Protein AF-A0A9X0AEE1-F1 (afdb_monomer)

Secondary structure (DSSP, 8-state):
-TTSTT----S---------S----S--------TT----S--EE-SS-EE-EEEEEEE--SS--EEEEEEE------PPPS----EEEEEEETTTEEEEEEES-SEEETT-EEEEEEEEEEE-S-EEEEEEEEEEEEEES-TTS-EEEEEEEEEEEEEESPPPTT-EEEEEEEGGGS-PPPPEEEETTTEEEEEEEEEEEEETT--EEEEEEEEEEE-PPPHHHHHHHHHHHHHTTS-PPPPPP------

Structure (mmCIF, N/CA/C/O backbone):
data_AF-A0A9X0AEE1-F1
#
_entry.id   AF-A0A9X0AEE1-F1
#
loop_
_atom_site.group_PDB
_atom_site.id
_atom_site.type_symbol
_atom_site.label_atom_id
_atom_site.label_alt_id
_atom_site.label_comp_id
_atom_site.label_asym_id
_atom_site.label_entity_id
_atom_site.label_seq_id
_atom_site.pdbx_PDB_ins_code
_atom_site.Cartn_x
_atom_site.Cartn_y
_atom_site.Cartn_z
_atom_site.occupancy
_atom_site.B_iso_or_equiv
_atom_site.auth_seq_id
_atom_site.auth_comp_id
_atom_site.auth_asym_id
_atom_site.auth_atom_id
_atom_site.pdbx_PDB_model_num
ATOM 1 N N . MET A 1 1 ? 6.789 10.812 -12.588 1.00 67.75 1 MET A N 1
ATOM 2 C CA . MET A 1 1 ? 5.652 11.057 -11.662 1.00 67.75 1 MET A CA 1
ATOM 3 C C . MET A 1 1 ? 4.549 11.723 -12.465 1.00 67.75 1 MET A C 1
ATOM 5 O O . MET A 1 1 ? 4.875 12.363 -13.453 1.00 67.75 1 MET A O 1
ATOM 9 N N . PHE A 1 2 ? 3.269 11.566 -12.127 1.00 64.75 2 PHE A N 1
ATOM 10 C CA . PHE A 1 2 ? 2.190 12.054 -13.002 1.00 64.75 2 PHE A CA 1
ATOM 11 C C . PHE A 1 2 ? 2.019 13.578 -13.014 1.00 64.75 2 PHE A C 1
ATOM 13 O O . PHE A 1 2 ? 1.463 14.095 -13.979 1.00 64.75 2 PHE A O 1
ATOM 20 N N . TYR A 1 3 ? 2.540 14.287 -12.010 1.00 66.25 3 TYR A N 1
ATOM 21 C CA . TYR A 1 3 ? 2.626 15.754 -11.993 1.00 66.25 3 TYR A CA 1
ATOM 22 C C . TYR A 1 3 ? 3.833 16.309 -12.771 1.00 66.25 3 TYR A C 1
ATOM 24 O O . TYR A 1 3 ? 3.893 17.503 -13.031 1.00 66.25 3 TYR A O 1
ATOM 32 N N . ASP A 1 4 ? 4.773 15.449 -13.174 1.00 65.94 4 ASP A N 1
ATOM 33 C CA . ASP A 1 4 ? 5.916 15.798 -14.021 1.00 65.94 4 ASP A CA 1
ATOM 34 C C . ASP A 1 4 ? 6.041 14.754 -15.142 1.00 65.94 4 ASP A C 1
ATOM 36 O O . ASP A 1 4 ? 6.945 13.914 -15.167 1.00 65.94 4 ASP A O 1
ATOM 40 N N . ARG A 1 5 ? 5.026 14.722 -16.021 1.00 63.06 5 ARG A N 1
ATOM 41 C CA . ARG A 1 5 ? 4.888 13.689 -17.067 1.00 63.06 5 ARG A CA 1
ATOM 42 C C . ARG A 1 5 ? 6.030 13.704 -18.085 1.00 63.06 5 ARG A C 1
ATOM 44 O O . ARG A 1 5 ? 6.229 12.691 -18.742 1.00 63.06 5 ARG A O 1
ATOM 51 N N . GLY A 1 6 ? 6.748 14.821 -18.213 1.00 65.81 6 GLY A N 1
ATOM 52 C CA . GLY A 1 6 ? 7.890 14.962 -19.119 1.00 65.81 6 GLY A CA 1
ATOM 53 C C . GLY A 1 6 ? 9.222 14.501 -18.521 1.00 65.81 6 GLY A C 1
ATOM 54 O O . GLY A 1 6 ? 10.173 14.286 -19.265 1.00 65.81 6 GLY A O 1
ATOM 55 N N . ASN A 1 7 ? 9.300 14.321 -17.200 1.00 74.31 7 ASN A N 1
ATOM 56 C CA . ASN A 1 7 ? 10.548 14.032 -16.505 1.00 74.31 7 ASN A CA 1
ATOM 57 C C . ASN A 1 7 ? 10.544 12.594 -15.978 1.00 74.31 7 ASN A C 1
ATOM 59 O O . ASN A 1 7 ? 10.100 12.268 -14.866 1.00 74.31 7 ASN A O 1
ATOM 63 N N . HIS A 1 8 ? 11.016 11.696 -16.834 1.00 85.25 8 HIS A N 1
ATOM 64 C CA . HIS A 1 8 ? 11.275 10.317 -16.461 1.00 85.25 8 HIS A CA 1
ATOM 65 C C . HIS A 1 8 ? 12.580 10.250 -15.675 1.00 85.25 8 HIS A C 1
ATOM 67 O O . HIS A 1 8 ? 13.597 10.795 -16.088 1.00 85.25 8 HIS A O 1
ATOM 73 N N . TYR A 1 9 ? 12.553 9.558 -14.540 1.00 88.62 9 TYR A N 1
ATOM 74 C CA . TYR A 1 9 ? 13.769 9.268 -13.797 1.00 88.62 9 TYR A CA 1
ATOM 75 C C . TYR A 1 9 ? 14.143 7.807 -14.000 1.00 88.62 9 TYR A C 1
ATOM 77 O O . TYR A 1 9 ? 13.443 6.911 -13.521 1.00 88.62 9 TYR A O 1
ATOM 85 N N . GLU A 1 10 ? 15.252 7.584 -14.692 1.00 91.75 10 GLU A N 1
ATOM 86 C CA . GLU A 1 10 ? 15.838 6.262 -14.866 1.00 91.75 10 GLU A CA 1
ATOM 87 C C . GLU A 1 10 ? 16.723 5.940 -13.659 1.00 91.75 10 GLU A C 1
ATOM 89 O O . GLU A 1 10 ? 17.674 6.654 -13.357 1.00 91.75 10 GLU A O 1
ATOM 94 N N . PHE A 1 11 ? 16.395 4.866 -12.941 1.00 93.25 11 PHE A N 1
ATOM 95 C CA . PHE A 1 11 ? 17.221 4.338 -11.845 1.00 93.25 11 PHE A CA 1
ATOM 96 C C . PHE A 1 11 ? 18.045 3.110 -12.271 1.00 93.25 11 PHE A C 1
ATOM 98 O O . PHE A 1 11 ? 18.912 2.663 -11.529 1.00 93.25 11 PHE A O 1
ATOM 105 N N . LEU A 1 12 ? 17.756 2.548 -13.448 1.00 94.06 12 LEU A N 1
ATOM 106 C CA . LEU A 1 12 ? 18.459 1.427 -14.062 1.00 94.06 12 LEU A CA 1
ATOM 107 C C . LEU A 1 12 ? 18.368 1.590 -15.582 1.00 94.06 12 LEU A C 1
ATOM 109 O O . LEU A 1 12 ? 17.263 1.673 -16.116 1.00 94.06 12 LEU A O 1
ATOM 113 N N . SER A 1 13 ? 19.513 1.601 -16.260 1.00 95.00 13 SER A N 1
ATOM 114 C CA . SER A 1 13 ? 19.598 1.672 -17.719 1.00 95.00 13 SER A CA 1
ATOM 115 C C . SER A 1 13 ? 20.744 0.779 -18.188 1.00 95.00 13 SER A C 1
ATOM 117 O O . SER A 1 13 ? 21.860 0.884 -17.682 1.00 95.00 13 SER A O 1
ATOM 119 N N . LEU A 1 14 ? 20.452 -0.148 -19.100 1.00 95.88 14 LEU A N 1
ATOM 120 C CA . LEU A 1 14 ? 21.416 -1.075 -19.692 1.00 95.88 14 LEU A CA 1
ATOM 121 C C . LEU A 1 14 ? 21.201 -1.080 -21.206 1.00 95.88 14 LEU A C 1
ATOM 123 O O . LEU A 1 14 ? 20.064 -1.169 -21.667 1.00 95.88 14 LEU A O 1
ATOM 127 N N . GLY A 1 15 ? 22.290 -0.996 -21.967 1.00 95.56 15 GLY A N 1
ATOM 128 C CA . GLY A 1 15 ? 22.270 -1.007 -23.427 1.00 95.56 15 GLY A CA 1
ATOM 129 C C . GLY A 1 15 ? 23.125 -2.140 -23.979 1.00 95.56 15 GLY A C 1
ATOM 130 O O . GLY A 1 15 ? 24.206 -2.411 -23.462 1.00 95.56 15 GLY A O 1
ATOM 131 N N . GLN A 1 16 ? 22.635 -2.793 -25.030 1.00 96.12 16 GLN A N 1
ATOM 132 C CA . GLN A 1 16 ? 23.396 -3.736 -25.840 1.00 96.12 16 GLN A CA 1
ATOM 133 C C . GLN A 1 16 ? 23.165 -3.371 -27.307 1.00 96.12 16 GLN A C 1
ATOM 135 O O . GLN A 1 16 ? 22.022 -3.325 -27.759 1.00 96.12 16 GLN A O 1
ATOM 140 N N . GLU A 1 17 ? 24.240 -3.088 -28.036 1.00 96.56 17 GLU A N 1
ATOM 141 C CA . GLU A 1 17 ? 24.173 -2.891 -29.482 1.00 96.56 17 GLU A CA 1
ATOM 142 C C . GLU A 1 17 ? 23.966 -4.250 -30.165 1.00 96.56 17 GLU A C 1
ATOM 144 O O . GLU A 1 17 ? 24.671 -5.214 -29.864 1.00 96.56 17 GLU A O 1
ATOM 149 N N . LEU A 1 18 ? 22.959 -4.338 -31.040 1.00 96.88 18 LEU A N 1
ATOM 150 C CA . LEU A 1 18 ? 22.568 -5.591 -31.702 1.00 96.88 18 LEU A CA 1
ATOM 151 C C . LEU A 1 18 ? 23.088 -5.686 -33.141 1.00 96.88 18 LEU A C 1
ATOM 153 O O . LEU A 1 18 ? 23.336 -6.783 -33.634 1.00 96.88 18 LEU A O 1
ATOM 157 N N . ALA A 1 19 ? 23.256 -4.544 -33.810 1.00 96.00 19 ALA A N 1
ATOM 158 C CA . ALA A 1 19 ? 23.769 -4.441 -35.168 1.00 96.00 19 ALA A CA 1
ATOM 159 C C . ALA A 1 19 ? 24.386 -3.056 -35.395 1.00 96.00 19 ALA A C 1
ATOM 161 O O . ALA A 1 19 ? 23.857 -2.060 -34.902 1.00 96.00 19 ALA A O 1
ATOM 162 N N . ALA A 1 20 ? 25.458 -3.012 -36.187 1.00 95.44 20 ALA A N 1
ATOM 163 C CA . ALA A 1 20 ? 26.028 -1.768 -36.694 1.00 95.44 20 ALA A CA 1
ATOM 164 C C . ALA A 1 20 ? 25.091 -1.116 -37.741 1.00 95.44 20 ALA A C 1
ATOM 166 O O . ALA A 1 20 ? 24.205 -1.793 -38.275 1.00 95.44 20 ALA A O 1
ATOM 167 N N . PRO A 1 21 ? 25.283 0.174 -38.086 1.00 96.00 21 PRO A N 1
ATOM 168 C CA . PRO A 1 21 ? 24.505 0.835 -39.133 1.00 96.00 21 PRO A CA 1
ATOM 169 C C . PRO A 1 21 ? 24.563 0.083 -40.471 1.00 96.00 21 PRO A C 1
ATOM 171 O O . PRO A 1 21 ? 25.643 -0.243 -40.961 1.00 96.00 21 PRO A O 1
ATOM 174 N N . GLY A 1 22 ? 23.400 -0.163 -41.075 1.00 94.31 22 GLY A N 1
ATOM 175 C CA . GLY A 1 22 ? 23.286 -0.895 -42.335 1.00 94.31 22 GLY A CA 1
ATOM 176 C C . GLY A 1 22 ? 21.839 -1.060 -42.794 1.00 94.31 22 GLY A C 1
ATOM 177 O O . GLY A 1 22 ? 20.927 -0.437 -42.246 1.00 94.31 22 GLY A O 1
ATOM 178 N N . ASP A 1 23 ? 21.641 -1.921 -43.791 1.00 93.44 23 ASP A N 1
ATOM 179 C CA . ASP A 1 23 ? 20.338 -2.187 -44.401 1.00 93.44 23 ASP A CA 1
ATOM 180 C C . ASP A 1 23 ? 19.764 -3.540 -43.948 1.00 93.44 23 ASP A C 1
ATOM 182 O O . ASP A 1 23 ? 20.460 -4.554 -43.915 1.00 93.44 23 ASP A O 1
ATOM 186 N N . LEU A 1 24 ? 18.462 -3.571 -43.655 1.00 93.00 24 LEU A N 1
ATOM 187 C CA . LEU A 1 24 ? 17.700 -4.788 -43.355 1.00 93.00 24 LEU A CA 1
ATOM 188 C C . LEU A 1 24 ? 16.809 -5.135 -44.553 1.00 93.00 24 LEU A C 1
ATOM 190 O O . LEU A 1 24 ? 15.793 -4.479 -44.780 1.00 93.00 24 LEU A O 1
ATOM 194 N N . GLN A 1 25 ? 17.178 -6.162 -45.322 1.00 94.25 25 GLN A N 1
ATOM 195 C CA . GLN A 1 25 ? 16.411 -6.605 -46.501 1.00 94.25 25 GLN A CA 1
ATOM 196 C C . GLN A 1 25 ? 15.456 -7.773 -46.205 1.00 94.25 25 GLN A C 1
ATOM 198 O O . GLN A 1 25 ? 14.452 -7.953 -46.894 1.00 94.25 25 GLN A O 1
ATOM 203 N N . HIS A 1 26 ? 15.749 -8.556 -45.165 1.00 94.69 26 HIS A N 1
ATOM 204 C CA . HIS A 1 26 ? 14.984 -9.736 -44.768 1.00 94.69 26 HIS A CA 1
ATOM 205 C C . HIS A 1 26 ? 14.745 -9.743 -43.251 1.00 94.69 26 HIS A C 1
ATOM 207 O O . HIS A 1 26 ? 15.473 -9.069 -42.517 1.00 94.69 26 HIS A O 1
ATOM 213 N N . PRO A 1 27 ? 13.743 -10.493 -42.756 1.00 95.94 27 PRO A N 1
ATOM 214 C CA . PRO A 1 27 ? 13.541 -10.674 -41.324 1.00 95.94 27 PRO A CA 1
ATOM 215 C C . PRO A 1 27 ? 14.792 -11.245 -40.651 1.00 95.94 27 PRO A C 1
ATOM 217 O O . PRO A 1 27 ? 15.341 -12.251 -41.098 1.00 95.94 27 PRO A O 1
ATOM 220 N N . GLN A 1 28 ? 15.212 -10.617 -39.557 1.00 94.69 28 GLN A N 1
ATOM 221 C CA . GLN A 1 28 ? 16.380 -11.016 -38.783 1.00 94.69 28 GLN A CA 1
ATOM 222 C C . GLN A 1 28 ? 16.044 -11.011 -37.291 1.00 94.69 28 GLN A C 1
ATOM 224 O O . GLN A 1 28 ? 15.229 -10.210 -36.828 1.00 94.69 28 GLN A O 1
ATOM 229 N N . ALA A 1 29 ? 16.667 -11.920 -36.545 1.00 96.06 29 ALA A N 1
ATOM 230 C CA . ALA A 1 29 ? 16.580 -11.997 -35.095 1.00 96.06 29 ALA A CA 1
ATOM 231 C C . ALA A 1 29 ? 17.960 -11.732 -34.487 1.00 96.06 29 ALA A C 1
ATOM 233 O O . ALA A 1 29 ? 18.976 -12.140 -35.049 1.00 96.06 29 ALA A O 1
ATOM 234 N N . TYR A 1 30 ? 17.973 -11.052 -33.344 1.00 96.81 30 TYR A N 1
ATOM 235 C CA . TYR A 1 30 ? 19.184 -10.720 -32.604 1.00 96.81 30 TYR A CA 1
ATOM 236 C C . TYR A 1 30 ? 19.030 -11.183 -31.162 1.00 96.81 30 TYR A C 1
ATOM 238 O O . TYR A 1 30 ? 18.077 -10.794 -30.480 1.00 96.81 30 TYR A O 1
ATOM 246 N N . ASP A 1 31 ? 19.977 -11.992 -30.702 1.00 97.19 31 ASP A N 1
ATOM 247 C CA . ASP A 1 31 ? 20.019 -12.442 -29.318 1.00 97.19 31 ASP A CA 1
ATOM 248 C C . ASP A 1 31 ? 20.592 -11.345 -28.417 1.00 97.19 31 ASP A C 1
ATOM 250 O O . ASP A 1 31 ? 21.561 -10.663 -28.757 1.00 97.19 31 ASP A O 1
ATOM 254 N N . PHE A 1 32 ? 20.015 -11.195 -27.228 1.00 96.88 32 PHE A N 1
ATOM 255 C CA . PHE A 1 32 ? 20.494 -10.266 -26.212 1.00 96.88 32 PHE A CA 1
ATOM 256 C C . PHE A 1 32 ? 20.488 -10.936 -24.842 1.00 96.88 32 PHE A C 1
ATOM 258 O O . PHE A 1 32 ? 19.661 -11.805 -24.557 1.00 96.88 32 PHE A O 1
ATOM 265 N N . ASN A 1 33 ? 21.418 -10.540 -23.975 1.00 96.56 33 ASN A N 1
ATOM 266 C CA . ASN A 1 33 ? 21.497 -11.088 -22.626 1.00 96.56 33 ASN A CA 1
ATOM 267 C C . ASN A 1 33 ? 22.082 -10.069 -21.649 1.00 96.56 33 ASN A C 1
ATOM 269 O O . ASN A 1 33 ? 23.267 -9.742 -21.700 1.00 96.56 33 ASN A O 1
ATOM 273 N N . PHE A 1 34 ? 21.258 -9.638 -20.697 1.00 95.81 34 PHE A N 1
ATOM 274 C CA . PHE A 1 34 ? 21.693 -8.816 -19.577 1.00 95.81 34 PHE A CA 1
ATOM 275 C C . PHE A 1 34 ? 21.942 -9.707 -18.357 1.00 95.81 34 PHE A C 1
ATOM 277 O O . PHE A 1 34 ? 21.007 -10.206 -17.724 1.00 95.81 34 PHE A O 1
ATOM 284 N N . LYS A 1 35 ? 23.215 -9.912 -18.015 1.00 95.00 35 LYS A N 1
ATOM 285 C CA . LYS A 1 35 ? 23.608 -10.722 -16.854 1.00 95.00 35 LYS A CA 1
ATOM 286 C C . LYS A 1 35 ? 23.443 -9.927 -15.557 1.00 95.00 35 LYS A C 1
ATOM 288 O O . LYS A 1 35 ? 23.736 -8.738 -15.522 1.00 95.00 35 LYS A O 1
ATOM 293 N N . ASN A 1 36 ? 23.015 -10.605 -14.489 1.00 93.19 36 ASN A N 1
ATOM 294 C CA . ASN A 1 36 ? 22.977 -10.084 -13.113 1.00 93.19 36 ASN A CA 1
ATOM 295 C C . ASN A 1 36 ? 22.260 -8.727 -12.950 1.00 93.19 36 ASN A C 1
ATOM 297 O O . ASN A 1 36 ? 22.703 -7.869 -12.195 1.00 93.19 36 ASN A O 1
ATOM 301 N N . VAL A 1 37 ? 21.140 -8.526 -13.653 1.00 94.94 37 VAL A N 1
ATOM 302 C CA . VAL A 1 37 ? 20.389 -7.262 -13.595 1.00 94.94 37 VAL A CA 1
ATOM 303 C C . VAL A 1 37 ? 19.747 -7.062 -12.224 1.00 94.94 37 VAL A C 1
ATOM 305 O O . VAL A 1 37 ? 18.762 -7.740 -11.895 1.00 94.94 37 VAL A O 1
ATOM 308 N N . GLU A 1 38 ? 20.250 -6.085 -11.474 1.00 92.69 38 GLU A N 1
ATOM 309 C CA . GLU A 1 38 ? 19.714 -5.681 -10.176 1.00 92.69 38 GLU A CA 1
ATOM 310 C C . GLU A 1 38 ? 18.372 -4.957 -10.315 1.00 92.69 38 GLU A C 1
ATOM 312 O O . GLU A 1 38 ? 18.276 -3.853 -10.849 1.00 92.69 38 GLU A O 1
ATOM 317 N N . LYS A 1 39 ? 17.306 -5.572 -9.799 1.00 94.94 39 LYS A N 1
ATOM 318 C CA . LYS A 1 39 ? 15.952 -5.003 -9.806 1.00 94.94 39 LYS A CA 1
ATOM 319 C C . LYS A 1 39 ? 15.544 -4.710 -8.370 1.00 94.94 39 LYS A C 1
ATOM 321 O O . LYS A 1 39 ? 14.859 -5.499 -7.731 1.00 94.94 39 LYS A O 1
ATOM 326 N N . GLN A 1 40 ? 16.053 -3.595 -7.852 1.00 94.06 40 GLN A N 1
ATOM 327 C CA . GLN A 1 40 ? 15.986 -3.262 -6.426 1.00 94.06 40 GLN A CA 1
ATOM 328 C C . GLN A 1 40 ? 14.561 -2.988 -5.914 1.00 94.06 40 GLN A C 1
ATOM 330 O O . GLN A 1 40 ? 14.308 -3.113 -4.716 1.00 94.06 40 GLN A O 1
ATOM 335 N N . TYR A 1 41 ? 13.625 -2.624 -6.798 1.00 96.06 41 TYR A N 1
ATOM 336 C CA . TYR A 1 41 ? 12.280 -2.192 -6.426 1.00 96.06 41 TYR A CA 1
ATOM 337 C C . TYR A 1 41 ? 11.204 -3.062 -7.084 1.00 96.06 41 TYR A C 1
ATOM 339 O O . TYR A 1 41 ? 11.330 -3.474 -8.236 1.00 96.06 41 TYR A O 1
ATOM 347 N N . GLU A 1 42 ? 10.120 -3.328 -6.354 1.00 97.00 42 GLU A N 1
ATOM 348 C CA . GLU A 1 42 ? 8.919 -3.946 -6.926 1.00 97.00 42 GLU A CA 1
ATOM 349 C C . GLU A 1 42 ? 8.206 -2.945 -7.847 1.00 97.00 42 GLU A C 1
ATOM 351 O O . GLU A 1 42 ? 8.177 -1.741 -7.582 1.00 97.00 42 GLU A O 1
ATOM 356 N N . SER A 1 43 ? 7.654 -3.452 -8.950 1.00 97.31 43 SER A N 1
ATOM 357 C CA . SER A 1 43 ? 6.836 -2.662 -9.870 1.00 97.31 43 SER A CA 1
ATOM 358 C C . SER A 1 43 ? 5.582 -2.150 -9.167 1.00 97.31 43 SER A C 1
ATOM 360 O O . SER A 1 43 ? 4.971 -2.854 -8.365 1.00 97.31 43 SER A O 1
ATOM 362 N N . TYR A 1 44 ? 5.201 -0.912 -9.467 1.00 97.00 44 TYR A N 1
ATOM 363 C CA . TYR A 1 44 ? 4.080 -0.248 -8.815 1.00 97.00 44 TYR A CA 1
ATOM 364 C C . TYR A 1 44 ? 3.354 0.663 -9.800 1.00 97.00 44 TYR A C 1
ATOM 366 O O . TYR A 1 44 ? 3.979 1.410 -10.554 1.00 97.00 44 TYR A O 1
ATOM 374 N N . ASN A 1 45 ? 2.026 0.610 -9.783 1.00 95.31 45 ASN A N 1
ATOM 375 C CA . ASN A 1 45 ? 1.166 1.483 -10.567 1.00 95.31 45 ASN A CA 1
ATOM 376 C C . ASN A 1 45 ? 0.180 2.166 -9.617 1.00 95.31 45 ASN A C 1
ATOM 378 O O . ASN A 1 45 ? -0.830 1.573 -9.245 1.00 95.31 45 ASN A O 1
ATOM 382 N N . GLY A 1 46 ? 0.545 3.366 -9.175 1.00 93.19 46 GLY A N 1
ATOM 383 C CA . GLY A 1 46 ? -0.185 4.155 -8.193 1.00 93.19 46 GLY A CA 1
ATOM 384 C C . GLY A 1 46 ? -0.973 5.312 -8.799 1.00 93.19 46 GLY A C 1
ATOM 385 O O . GLY A 1 46 ? -1.227 5.346 -10.004 1.00 93.19 46 GLY A O 1
ATOM 386 N N . ILE A 1 47 ? -1.331 6.279 -7.951 1.00 91.94 47 ILE A N 1
ATOM 387 C CA . ILE A 1 47 ? -2.149 7.444 -8.329 1.00 91.94 47 ILE A CA 1
ATOM 388 C C . ILE A 1 47 ? -1.281 8.538 -8.956 1.00 91.94 47 ILE A C 1
ATOM 390 O O . ILE A 1 47 ? -1.581 9.020 -10.043 1.00 91.94 47 ILE A O 1
ATOM 394 N N . ASN A 1 48 ? -0.185 8.902 -8.286 1.00 92.50 48 ASN A N 1
ATOM 395 C CA . ASN A 1 48 ? 0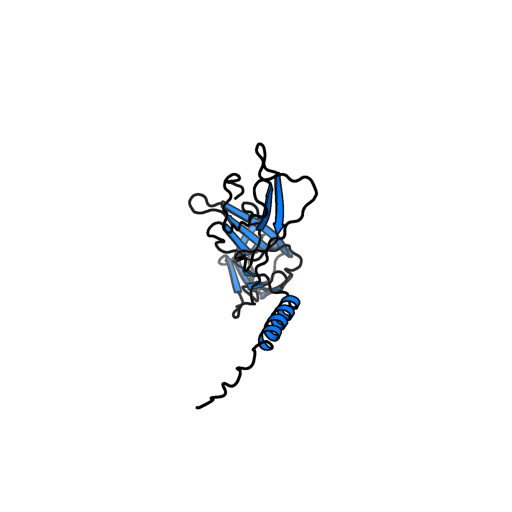.751 9.969 -8.648 1.00 92.50 48 ASN A CA 1
ATOM 396 C C . ASN A 1 48 ? 2.121 9.433 -9.110 1.00 92.50 48 ASN A C 1
ATOM 398 O O . ASN A 1 48 ? 2.942 10.184 -9.659 1.00 92.50 48 ASN A O 1
ATOM 402 N N . VAL A 1 49 ? 2.369 8.127 -8.976 1.00 94.25 49 VAL A N 1
ATOM 403 C CA . VAL A 1 49 ? 3.633 7.492 -9.363 1.00 94.25 49 VAL A CA 1
ATOM 404 C C . VAL A 1 49 ? 3.439 6.140 -10.055 1.00 94.25 49 VAL A C 1
ATOM 406 O O . VAL A 1 49 ? 2.601 5.327 -9.678 1.00 94.25 49 VAL A O 1
ATOM 409 N N . LYS A 1 50 ? 4.273 5.883 -11.067 1.00 94.94 50 LYS A N 1
ATOM 410 C CA . LYS A 1 50 ? 4.414 4.584 -11.731 1.00 94.94 50 LYS A CA 1
ATOM 411 C C . LYS A 1 50 ? 5.887 4.187 -11.728 1.00 94.94 50 LYS A C 1
ATOM 413 O O . LYS A 1 50 ? 6.724 4.943 -12.220 1.00 94.94 50 LYS A O 1
ATOM 418 N N . LEU A 1 51 ? 6.189 3.011 -11.191 1.00 96.19 51 LEU A N 1
ATOM 419 C CA . LEU A 1 51 ? 7.489 2.354 -11.263 1.00 96.19 51 LEU A CA 1
ATOM 420 C C . LEU A 1 51 ? 7.333 1.130 -12.166 1.00 96.19 51 LEU A C 1
ATOM 422 O O . LEU A 1 51 ? 6.640 0.178 -11.812 1.00 96.19 51 LEU A O 1
ATOM 426 N N . ARG A 1 52 ? 7.962 1.167 -13.343 1.00 96.25 52 ARG A N 1
ATOM 427 C CA . ARG A 1 52 ? 7.917 0.086 -14.338 1.00 96.25 52 ARG A CA 1
ATOM 428 C C . ARG A 1 52 ? 9.322 -0.300 -14.779 1.00 96.25 52 ARG A C 1
ATOM 430 O O . ARG A 1 52 ? 10.203 0.554 -14.838 1.00 96.25 52 ARG A O 1
ATOM 437 N N . TYR A 1 53 ? 9.479 -1.565 -15.140 1.00 97.19 53 TYR A N 1
ATOM 438 C CA . TYR A 1 53 ? 10.633 -2.085 -15.862 1.00 97.19 53 TYR A CA 1
ATOM 439 C C . TYR A 1 53 ? 10.171 -2.468 -17.264 1.00 97.19 53 TYR A C 1
ATOM 441 O O . TYR A 1 53 ? 9.069 -2.986 -17.432 1.00 97.19 53 TYR A O 1
ATOM 449 N N . PHE A 1 54 ? 10.993 -2.219 -18.275 1.00 97.12 54 PHE A N 1
ATOM 450 C CA . PHE A 1 54 ? 10.669 -2.584 -19.649 1.00 97.12 54 PHE A CA 1
ATOM 451 C C . PHE A 1 54 ? 11.938 -2.812 -20.460 1.00 97.12 54 PHE A C 1
ATOM 453 O O . PHE A 1 54 ? 13.001 -2.284 -20.140 1.00 97.12 54 PHE A O 1
ATOM 460 N N . ILE A 1 55 ? 11.809 -3.604 -21.519 1.00 97.19 55 ILE A N 1
ATOM 461 C CA . ILE A 1 55 ? 12.815 -3.721 -22.572 1.00 97.19 55 ILE A CA 1
ATOM 462 C C . ILE A 1 55 ? 12.410 -2.756 -23.679 1.00 97.19 55 ILE A C 1
ATOM 464 O O . ILE A 1 55 ? 11.257 -2.779 -24.116 1.00 97.19 55 ILE A O 1
ATOM 468 N N . LYS A 1 56 ? 13.346 -1.918 -24.127 1.00 97.25 56 LYS A N 1
ATOM 469 C CA . LYS A 1 56 ? 13.161 -0.991 -25.245 1.00 97.25 56 LYS A CA 1
ATOM 470 C C . LYS A 1 56 ? 14.114 -1.372 -26.369 1.00 97.25 56 LYS A C 1
ATOM 472 O O . LYS A 1 56 ? 15.324 -1.343 -26.177 1.00 97.25 56 LYS A O 1
ATOM 477 N N . VAL A 1 57 ? 13.559 -1.716 -27.526 1.00 97.50 57 VAL A N 1
ATOM 478 C CA . VAL A 1 57 ? 14.317 -1.931 -28.762 1.00 97.50 57 VAL A CA 1
ATOM 479 C C . VAL A 1 57 ? 14.148 -0.698 -29.632 1.00 97.50 57 VAL A C 1
ATOM 481 O O . VAL A 1 57 ? 13.018 -0.279 -29.883 1.00 97.50 57 VAL A O 1
ATOM 484 N N . THR A 1 58 ? 15.263 -0.145 -30.094 1.00 97.50 58 THR A N 1
ATOM 485 C CA . THR A 1 58 ? 15.284 1.021 -30.976 1.00 97.50 58 THR A CA 1
ATOM 486 C C . THR A 1 58 ? 16.025 0.668 -32.258 1.00 97.50 58 THR A C 1
ATOM 488 O O . THR A 1 58 ? 17.205 0.334 -32.214 1.00 97.50 58 THR A O 1
ATOM 491 N N . VAL A 1 59 ? 15.340 0.763 -33.398 1.00 96.81 59 VAL A N 1
ATOM 492 C CA . VAL A 1 59 ? 15.970 0.745 -34.724 1.00 96.81 59 VAL A CA 1
ATOM 493 C C . VAL A 1 59 ? 16.149 2.192 -35.152 1.00 96.81 59 VAL A C 1
ATOM 495 O O . VAL A 1 59 ? 15.170 2.862 -35.499 1.00 96.81 59 VAL A O 1
ATOM 498 N N . SER A 1 60 ? 17.389 2.678 -35.083 1.00 96.06 60 SER A N 1
ATOM 499 C CA . SER A 1 60 ? 17.686 4.068 -35.419 1.00 96.06 60 SER A CA 1
ATOM 500 C C . SER A 1 60 ? 17.622 4.303 -36.927 1.00 96.06 60 SER A C 1
ATOM 502 O O . SER A 1 60 ? 18.119 3.495 -37.715 1.00 96.06 60 SER A O 1
ATOM 504 N N . ARG A 1 61 ? 16.972 5.392 -37.347 1.00 94.50 61 ARG A N 1
ATOM 505 C CA . ARG A 1 61 ? 16.792 5.749 -38.765 1.00 94.50 61 ARG A CA 1
ATOM 506 C C . ARG A 1 61 ? 17.055 7.236 -38.972 1.00 94.50 61 ARG A C 1
ATOM 508 O O . ARG A 1 61 ? 16.881 8.039 -38.070 1.00 94.50 61 ARG A O 1
ATOM 515 N N . ARG A 1 62 ? 17.371 7.632 -40.212 1.00 91.19 62 ARG A N 1
ATOM 516 C CA . ARG A 1 62 ? 17.627 9.044 -40.568 1.00 91.19 62 ARG A CA 1
ATOM 517 C C . ARG A 1 62 ? 16.456 9.994 -40.262 1.00 91.19 62 ARG A C 1
ATOM 519 O O . ARG A 1 62 ? 16.693 11.177 -40.055 1.00 91.19 62 ARG A O 1
ATOM 526 N N . MET A 1 63 ? 15.214 9.504 -40.309 1.00 89.56 63 MET A N 1
ATOM 527 C CA . MET A 1 63 ? 14.023 10.315 -40.026 1.00 89.56 63 MET A CA 1
ATOM 528 C C . MET A 1 63 ? 13.512 10.074 -38.606 1.00 89.56 63 MET A C 1
ATOM 530 O O . MET A 1 63 ? 13.843 10.828 -37.701 1.00 89.56 63 MET A O 1
ATOM 534 N N . ALA A 1 64 ? 12.701 9.031 -38.422 1.00 94.44 64 ALA A N 1
ATOM 535 C CA . ALA A 1 64 ? 12.127 8.670 -37.137 1.00 94.44 64 ALA A CA 1
ATOM 536 C C . ALA A 1 64 ? 12.534 7.245 -36.770 1.00 94.44 64 ALA A C 1
ATOM 538 O O . ALA A 1 64 ? 12.364 6.314 -37.568 1.00 94.44 64 ALA A O 1
ATOM 539 N N . ASP A 1 65 ? 13.049 7.102 -35.556 1.00 96.50 65 ASP A N 1
ATOM 540 C CA . ASP A 1 65 ? 13.397 5.816 -34.974 1.00 96.50 65 ASP A CA 1
ATOM 541 C C . ASP A 1 65 ? 12.155 4.933 -34.822 1.00 96.50 65 ASP A C 1
ATOM 543 O O . ASP A 1 65 ? 11.061 5.397 -34.487 1.00 96.50 65 ASP A O 1
ATOM 547 N N . VAL A 1 66 ? 12.328 3.630 -35.040 1.00 96.19 66 VAL A N 1
ATOM 548 C CA . VAL A 1 66 ? 11.292 2.640 -34.730 1.00 96.19 66 VAL A CA 1
ATOM 549 C C . VAL A 1 66 ? 11.570 2.106 -33.335 1.00 96.19 66 VAL A C 1
ATOM 551 O O . VAL A 1 66 ? 12.575 1.434 -33.114 1.00 96.19 66 VAL A O 1
ATOM 554 N N . ILE A 1 67 ? 10.679 2.409 -32.394 1.00 97.38 67 ILE A N 1
ATOM 555 C CA . ILE A 1 67 ? 10.830 2.039 -30.985 1.00 97.38 67 ILE A CA 1
ATOM 556 C C . ILE A 1 67 ? 9.751 1.027 -30.606 1.00 97.38 67 ILE A C 1
ATOM 558 O O . ILE A 1 67 ? 8.565 1.228 -30.878 1.00 97.38 67 ILE A O 1
ATOM 562 N N . ARG A 1 68 ? 10.151 -0.059 -29.941 1.00 97.75 68 ARG A N 1
ATOM 563 C CA . ARG A 1 68 ? 9.233 -1.044 -29.362 1.00 97.75 68 ARG A CA 1
ATOM 564 C C . ARG A 1 68 ? 9.561 -1.278 -27.895 1.00 97.75 68 ARG A C 1
ATOM 566 O O . ARG A 1 68 ? 10.682 -1.649 -27.560 1.00 97.75 68 ARG A O 1
ATOM 573 N N . GLU A 1 69 ? 8.559 -1.112 -27.038 1.00 97.38 69 GLU A N 1
ATOM 574 C CA . GLU A 1 69 ? 8.659 -1.408 -25.608 1.00 97.38 69 GLU A CA 1
ATOM 575 C C . GLU A 1 69 ? 7.924 -2.703 -25.250 1.00 97.38 69 GLU A C 1
ATOM 577 O O . GLU A 1 69 ? 6.851 -3.002 -25.785 1.00 97.38 69 GLU A O 1
ATOM 582 N N . LYS A 1 70 ? 8.482 -3.452 -24.299 1.00 97.38 70 LYS A N 1
ATOM 583 C CA . LYS A 1 70 ? 7.827 -4.589 -23.651 1.00 97.38 70 LYS A CA 1
ATOM 584 C C . LYS A 1 70 ? 7.978 -4.477 -22.139 1.00 97.38 70 LYS A C 1
ATOM 586 O O . LYS A 1 70 ? 9.089 -4.558 -21.622 1.00 97.38 70 LYS A O 1
ATOM 591 N N . ASP A 1 71 ? 6.853 -4.312 -21.448 1.00 96.50 71 ASP A N 1
ATOM 592 C CA . ASP A 1 71 ? 6.809 -4.231 -19.987 1.00 96.50 71 ASP A CA 1
ATOM 593 C C . ASP A 1 71 ? 7.147 -5.557 -19.304 1.00 96.50 71 ASP A C 1
ATOM 595 O O . ASP A 1 71 ? 6.783 -6.638 -19.776 1.00 96.50 71 ASP A O 1
ATOM 599 N N . LEU A 1 72 ? 7.804 -5.432 -18.154 1.00 94.88 72 LEU A N 1
ATOM 600 C CA . LEU A 1 72 ? 8.134 -6.501 -17.224 1.00 94.88 72 LEU A CA 1
ATOM 601 C C . LEU A 1 72 ? 7.614 -6.118 -15.838 1.00 94.88 72 LEU A C 1
ATOM 603 O O . LEU A 1 72 ? 7.836 -5.000 -15.371 1.00 94.88 72 LEU A O 1
ATOM 607 N N . TRP A 1 73 ? 6.964 -7.061 -15.160 1.00 96.62 73 TRP A N 1
ATOM 608 C CA . TRP A 1 73 ? 6.581 -6.881 -13.765 1.00 96.62 73 TRP A CA 1
ATOM 609 C C . TRP A 1 73 ? 7.622 -7.518 -12.848 1.00 96.62 73 TRP A C 1
ATOM 611 O O . TRP A 1 73 ? 7.946 -8.697 -12.980 1.00 96.62 73 TRP A O 1
ATOM 621 N N . VAL A 1 74 ? 8.149 -6.733 -11.914 1.00 96.62 74 VAL A N 1
ATOM 622 C CA . VAL A 1 74 ? 9.136 -7.172 -10.921 1.00 96.62 74 VAL A CA 1
ATOM 623 C C . VAL A 1 74 ? 8.460 -7.278 -9.567 1.00 96.62 74 VAL A C 1
ATOM 625 O O . VAL A 1 74 ? 7.842 -6.314 -9.131 1.00 96.62 74 VAL A O 1
ATOM 628 N N . PHE A 1 75 ? 8.630 -8.410 -8.887 1.00 95.25 75 PHE A N 1
ATOM 629 C CA . PHE A 1 75 ? 8.217 -8.606 -7.498 1.00 95.25 75 PHE A CA 1
ATOM 630 C C . PHE A 1 75 ? 9.423 -8.573 -6.553 1.00 95.25 75 PHE A C 1
ATOM 632 O O . PHE A 1 75 ? 1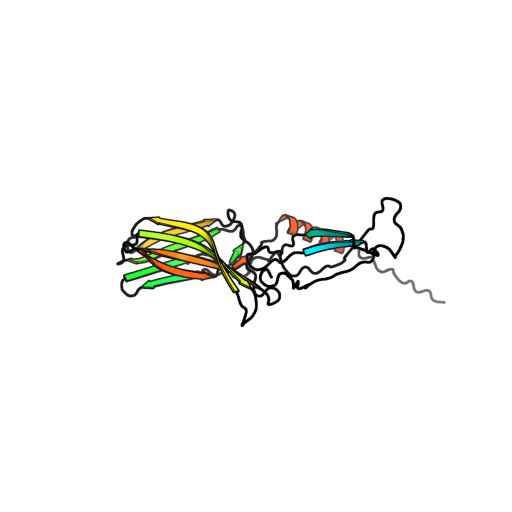0.501 -9.053 -6.900 1.00 95.25 75 PHE A O 1
ATOM 639 N N . SER A 1 76 ? 9.224 -8.050 -5.344 1.00 93.06 76 SER A N 1
ATOM 640 C CA . SER A 1 76 ? 10.194 -8.067 -4.251 1.00 93.06 76 SER A CA 1
ATOM 641 C C . SER A 1 76 ? 9.659 -8.939 -3.121 1.00 93.06 76 SER A C 1
ATOM 643 O O . SER A 1 76 ? 8.681 -8.602 -2.453 1.00 93.06 76 SER A O 1
ATOM 645 N N . TYR A 1 77 ? 10.301 -10.086 -2.912 1.00 92.75 77 TYR A N 1
ATOM 646 C CA . TYR A 1 77 ? 9.935 -11.011 -1.847 1.00 92.75 77 TYR A CA 1
ATOM 647 C C . TYR A 1 77 ? 10.674 -10.669 -0.558 1.00 92.75 77 TYR A C 1
ATOM 649 O O . TYR A 1 77 ? 11.854 -10.318 -0.576 1.00 92.75 77 TYR A O 1
ATOM 657 N N . ARG A 1 78 ? 9.983 -10.803 0.574 1.00 86.81 78 ARG A N 1
ATOM 658 C CA . ARG A 1 78 ? 10.592 -10.707 1.901 1.00 86.81 78 ARG A CA 1
ATOM 659 C C . ARG A 1 78 ? 10.362 -11.986 2.685 1.00 86.81 78 ARG A C 1
ATOM 661 O O . ARG A 1 78 ? 9.280 -12.572 2.644 1.00 86.81 78 ARG A O 1
ATOM 668 N N . ILE A 1 79 ? 11.396 -12.377 3.421 1.00 81.94 79 ILE A N 1
ATOM 669 C CA . ILE A 1 79 ? 11.309 -13.428 4.430 1.00 81.94 79 ILE A CA 1
ATOM 670 C C . ILE A 1 79 ? 10.393 -12.914 5.551 1.00 81.94 79 ILE A C 1
ATOM 672 O O . ILE A 1 79 ? 10.442 -11.714 5.861 1.00 81.94 79 ILE A O 1
ATOM 676 N N . PRO A 1 80 ? 9.541 -13.775 6.136 1.00 80.12 80 PRO A N 1
ATOM 677 C CA . PRO A 1 80 ? 8.758 -13.412 7.303 1.00 80.12 80 PRO A CA 1
ATOM 678 C C . PRO A 1 80 ? 9.638 -12.759 8.381 1.00 80.12 80 PRO A C 1
ATOM 680 O O . PRO A 1 80 ? 10.749 -13.222 8.636 1.00 80.12 80 PRO A O 1
ATOM 683 N N . PRO A 1 81 ? 9.176 -11.661 8.994 1.00 80.44 81 PRO A N 1
ATOM 684 C CA . PRO A 1 81 ? 9.940 -10.977 10.026 1.00 80.44 81 PRO A CA 1
ATOM 685 C C . PRO A 1 81 ? 10.113 -11.886 11.250 1.00 80.44 81 PRO A C 1
ATOM 687 O O . PRO A 1 81 ? 9.137 -12.470 11.711 1.00 80.44 81 PRO A O 1
ATOM 690 N N . GLU A 1 82 ? 11.323 -11.936 11.815 1.00 74.00 82 GLU A N 1
ATOM 691 C CA . GLU A 1 82 ? 11.624 -12.734 13.020 1.00 74.00 82 GLU A CA 1
ATOM 692 C C . GLU A 1 82 ? 10.783 -12.306 14.231 1.00 74.00 82 GLU A C 1
ATOM 694 O O . GLU A 1 82 ? 10.386 -13.128 15.050 1.00 74.00 82 GLU A O 1
ATOM 699 N N . MET A 1 83 ? 10.467 -11.009 14.316 1.00 80.88 83 MET A N 1
ATOM 700 C CA . MET A 1 83 ? 9.630 -10.434 15.365 1.00 80.88 83 MET A CA 1
ATOM 701 C C . MET A 1 83 ? 8.363 -9.815 14.776 1.00 80.88 83 MET A C 1
ATOM 703 O O . MET A 1 83 ? 8.416 -8.924 13.909 1.00 80.88 83 MET A O 1
ATOM 707 N N . ASN A 1 84 ? 7.224 -10.256 15.305 1.00 85.50 84 ASN A N 1
ATOM 708 C CA . ASN A 1 84 ? 5.903 -9.745 14.973 1.00 85.50 84 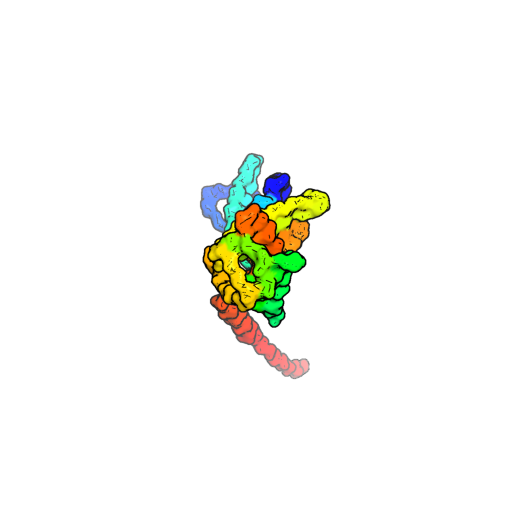ASN A CA 1
ATOM 709 C C . ASN A 1 84 ? 5.059 -9.657 16.249 1.00 85.50 84 ASN A C 1
ATOM 711 O O . ASN A 1 84 ? 4.475 -10.643 16.685 1.00 85.50 84 ASN A O 1
ATOM 715 N N . SER A 1 85 ? 5.068 -8.487 16.886 1.00 88.62 85 SER A N 1
ATOM 716 C CA . SER A 1 85 ? 4.297 -8.243 18.104 1.00 88.62 85 SER A CA 1
ATOM 717 C C . SER A 1 85 ? 2.835 -7.949 17.784 1.00 88.62 85 SER A C 1
ATOM 719 O O . SER A 1 85 ? 2.529 -7.384 16.724 1.00 88.62 85 SER A O 1
ATOM 721 N N . SER A 1 86 ? 1.955 -8.261 18.737 1.00 89.88 86 SER A N 1
ATOM 722 C CA . SER A 1 86 ? 0.605 -7.714 18.738 1.00 89.88 86 SER A CA 1
ATOM 723 C C . SER A 1 86 ? 0.654 -6.198 18.912 1.00 89.88 86 SER A C 1
ATOM 725 O O . SER A 1 86 ? 1.608 -5.632 19.457 1.00 89.88 86 SER A O 1
ATOM 727 N N . ILE A 1 87 ? -0.369 -5.530 18.394 1.00 92.44 87 ILE A N 1
ATOM 728 C CA . ILE A 1 87 ? -0.572 -4.101 18.589 1.00 92.44 87 ILE A CA 1
ATOM 729 C C . ILE A 1 87 ? -1.874 -3.925 19.351 1.00 92.44 87 ILE A C 1
ATOM 731 O O . ILE A 1 87 ? -2.905 -4.481 18.977 1.00 92.44 87 ILE A O 1
ATOM 735 N N . LYS A 1 88 ? -1.808 -3.104 20.397 1.00 93.00 88 LYS A N 1
ATOM 736 C CA . LYS A 1 88 ? -2.951 -2.643 21.171 1.00 93.00 88 LYS A CA 1
ATOM 737 C C . LYS A 1 88 ? -3.150 -1.157 20.906 1.00 93.00 88 LYS A C 1
ATOM 739 O O . LYS A 1 88 ? -2.262 -0.343 21.153 1.00 93.00 88 LYS A O 1
ATOM 744 N N . MET A 1 89 ? -4.305 -0.822 20.356 1.00 89.25 89 MET A N 1
ATOM 745 C CA . MET A 1 89 ? -4.732 0.531 20.058 1.00 89.25 89 MET A CA 1
ATOM 746 C C . MET A 1 89 ? -5.821 0.917 21.050 1.00 89.25 89 MET A C 1
ATOM 748 O O . MET A 1 89 ? -6.927 0.382 21.008 1.00 89.25 89 MET A O 1
ATOM 752 N N . ASP A 1 90 ? -5.486 1.845 21.939 1.00 88.44 90 ASP A N 1
ATOM 753 C CA . ASP A 1 90 ? -6.441 2.431 22.870 1.00 88.44 90 ASP A CA 1
ATOM 754 C C . ASP A 1 90 ? -7.158 3.614 22.197 1.00 88.44 90 ASP A C 1
ATOM 756 O O . ASP A 1 90 ? -6.521 4.518 21.634 1.00 88.44 90 ASP A O 1
ATOM 760 N N . VAL A 1 91 ? -8.487 3.563 22.194 1.00 85.88 91 VAL A N 1
ATOM 761 C CA . VAL A 1 91 ? -9.373 4.581 21.639 1.00 85.88 91 VAL A CA 1
ATOM 762 C C . VAL A 1 91 ? -10.301 5.038 22.750 1.00 85.88 91 VAL A C 1
ATOM 764 O O . VAL A 1 91 ? -11.193 4.303 23.171 1.00 85.88 91 VAL A O 1
ATOM 767 N N . GLY A 1 92 ? -10.110 6.272 23.207 1.00 83.75 92 GLY A N 1
ATOM 768 C CA . GLY A 1 92 ? -10.899 6.819 24.296 1.00 83.75 92 GLY A CA 1
ATOM 769 C C . GLY A 1 92 ? -11.280 8.277 24.098 1.00 83.75 92 GLY A C 1
ATOM 770 O O . GLY A 1 92 ? -10.536 9.062 23.510 1.00 83.75 92 GLY A O 1
ATOM 771 N N . ILE A 1 93 ? -12.455 8.611 24.612 1.00 87.19 93 ILE A N 1
ATOM 772 C CA . ILE A 1 93 ? -12.912 9.960 24.917 1.00 87.19 93 ILE A CA 1
ATOM 773 C C . ILE A 1 93 ? -13.162 9.957 26.418 1.00 87.19 93 ILE A C 1
ATOM 775 O O . ILE A 1 93 ? -13.909 9.108 26.915 1.00 87.19 93 ILE A O 1
ATOM 779 N N . GLU A 1 94 ? -12.534 10.894 27.119 1.00 88.19 94 GLU A N 1
ATOM 780 C CA . GLU A 1 94 ? -12.638 11.017 28.570 1.00 88.19 94 GLU A CA 1
ATOM 781 C C . GLU A 1 94 ? -14.103 10.969 29.030 1.00 88.19 94 GLU A C 1
ATOM 783 O O . GLU A 1 94 ? -14.987 11.580 28.424 1.00 88.19 94 GLU A O 1
ATOM 788 N N . ASP A 1 95 ? -14.360 10.141 30.045 1.00 87.94 95 ASP A N 1
ATOM 789 C CA . ASP A 1 95 ? -15.670 9.897 30.660 1.00 87.94 95 ASP A CA 1
ATOM 790 C C . ASP A 1 95 ? -16.826 9.452 29.744 1.00 87.94 95 ASP A C 1
ATOM 792 O O . ASP A 1 95 ? -17.936 9.238 30.241 1.00 87.94 95 ASP A O 1
ATOM 796 N N . CYS A 1 96 ? -16.591 9.249 28.444 1.00 89.88 96 CYS A N 1
ATOM 797 C CA . CYS A 1 96 ? -17.625 8.938 27.453 1.00 89.88 96 CYS A CA 1
ATOM 798 C C . CYS A 1 96 ? -17.436 7.565 26.803 1.00 89.88 96 CYS A C 1
ATOM 800 O O . CYS A 1 96 ? -18.395 6.804 26.650 1.00 89.88 96 CYS A O 1
ATOM 802 N N . LEU A 1 97 ? -16.211 7.248 26.387 1.00 92.69 97 LEU A N 1
ATOM 803 C CA . LEU A 1 97 ? -15.928 6.066 25.586 1.00 92.69 97 LEU A CA 1
ATOM 804 C C . LEU A 1 97 ? -14.513 5.573 25.857 1.00 92.69 97 LEU A C 1
ATOM 806 O O . LEU A 1 97 ? -13.581 6.363 25.828 1.00 92.69 97 LEU A O 1
ATOM 810 N N . HIS A 1 98 ? -14.334 4.277 26.075 1.00 94.06 98 HIS A N 1
ATOM 811 C CA . HIS A 1 98 ? -13.014 3.661 26.182 1.00 94.06 98 HIS A CA 1
ATOM 812 C C . HIS A 1 98 ? -13.070 2.269 25.569 1.00 94.06 98 HIS A C 1
ATOM 814 O O . HIS A 1 98 ? -13.788 1.393 26.055 1.00 94.06 98 HIS A O 1
ATOM 820 N N . ILE A 1 99 ? -12.343 2.097 24.471 1.00 94.19 99 ILE A N 1
ATOM 821 C CA . ILE A 1 99 ? -12.304 0.885 23.667 1.00 94.19 99 ILE A CA 1
ATOM 822 C C . ILE A 1 99 ? -10.853 0.489 23.447 1.00 94.19 99 ILE A C 1
ATOM 824 O O . ILE A 1 99 ? -10.011 1.299 23.066 1.00 94.19 99 ILE A O 1
ATOM 828 N N . GLU A 1 100 ? -10.593 -0.797 23.601 1.00 95.12 100 GLU A N 1
ATOM 829 C CA . GLU A 1 100 ? -9.319 -1.406 23.282 1.00 95.12 100 GLU A CA 1
ATOM 830 C C . GLU A 1 100 ? -9.457 -2.252 22.019 1.00 95.12 100 GLU A C 1
ATOM 832 O O . GLU A 1 100 ? -10.192 -3.237 21.998 1.00 95.12 100 GLU A O 1
ATOM 837 N N . PHE A 1 101 ? -8.740 -1.877 20.961 1.00 95.12 101 PHE A N 1
ATOM 838 C CA . PHE A 1 101 ? -8.606 -2.698 19.764 1.00 95.12 101 PHE A CA 1
ATOM 839 C C . PHE A 1 101 ? -7.234 -3.363 19.747 1.00 95.12 101 PHE A C 1
ATOM 841 O O . PHE A 1 101 ? -6.207 -2.695 19.633 1.00 95.12 101 PHE A O 1
ATOM 848 N N . GLU A 1 102 ? -7.215 -4.686 19.833 1.00 95.88 102 GLU A N 1
ATOM 849 C CA . GLU A 1 102 ? -6.000 -5.491 19.781 1.00 95.88 102 GLU A CA 1
ATOM 850 C C . GLU A 1 102 ? -5.977 -6.314 18.495 1.00 95.88 102 GLU A C 1
ATOM 852 O O . GLU A 1 102 ? -6.978 -6.926 18.125 1.00 95.88 102 GLU A O 1
ATOM 857 N N . TYR A 1 103 ? -4.829 -6.380 17.825 1.00 95.19 103 TYR A N 1
ATOM 858 C CA . TYR A 1 103 ? -4.622 -7.284 16.699 1.00 95.19 103 TYR A CA 1
ATOM 859 C C . TYR A 1 103 ? -3.253 -7.967 16.754 1.00 95.19 103 TYR A C 1
ATOM 861 O O . TYR A 1 103 ? -2.272 -7.435 17.270 1.00 95.19 103 TYR A O 1
ATOM 869 N N . SER A 1 104 ? -3.213 -9.194 16.238 1.00 93.06 104 SER A N 1
ATOM 870 C CA . SER A 1 104 ? -2.169 -10.194 16.509 1.00 93.06 104 SER A CA 1
ATOM 871 C C . SER A 1 104 ? -0.774 -9.858 15.980 1.00 93.06 104 SER A C 1
ATOM 873 O O . SER A 1 104 ? 0.210 -10.328 16.545 1.00 93.06 104 SER A O 1
ATOM 875 N N . LYS A 1 105 ? -0.670 -9.077 14.901 1.00 94.31 105 LYS A N 1
ATOM 876 C CA . LYS A 1 105 ? 0.591 -8.800 14.199 1.00 94.31 105 LYS A CA 1
ATOM 877 C C . LYS A 1 105 ? 0.676 -7.338 13.758 1.00 94.31 105 LYS A C 1
ATOM 879 O O . LYS A 1 105 ? -0.321 -6.746 13.363 1.00 94.31 105 LYS A O 1
ATOM 884 N N . SER A 1 106 ? 1.878 -6.779 13.707 1.00 93.75 106 SER A N 1
ATOM 885 C CA . SER A 1 106 ? 2.157 -5.478 13.070 1.00 93.75 106 SER A CA 1
ATOM 886 C C . SER A 1 106 ? 2.491 -5.597 11.578 1.00 93.75 106 SER A C 1
ATOM 888 O O . SER A 1 106 ? 2.410 -4.623 10.823 1.00 93.75 106 SER A O 1
ATOM 890 N N . LYS A 1 107 ? 2.881 -6.800 11.143 1.00 95.56 107 LYS A N 1
ATOM 891 C CA . LYS A 1 107 ? 3.335 -7.098 9.781 1.00 95.56 107 LYS A CA 1
ATOM 892 C C . LYS A 1 107 ? 2.543 -8.277 9.216 1.00 95.56 107 LYS A C 1
ATOM 894 O O . LYS A 1 107 ? 2.508 -9.336 9.843 1.00 95.56 107 LYS A O 1
ATOM 899 N N . TYR A 1 108 ? 1.979 -8.126 8.023 1.00 96.12 108 TYR A N 1
ATOM 900 C CA . TYR A 1 108 ? 1.139 -9.133 7.369 1.00 96.12 108 TYR A CA 1
ATOM 901 C C . TYR A 1 108 ? 1.619 -9.405 5.948 1.00 96.12 108 TYR A C 1
ATOM 903 O O . TYR A 1 108 ? 2.003 -8.480 5.229 1.00 96.12 108 TYR A O 1
ATOM 911 N N . HIS A 1 109 ? 1.586 -10.667 5.518 1.00 95.56 109 HIS A N 1
ATOM 912 C CA . HIS A 1 109 ? 1.758 -10.948 4.096 1.00 95.56 109 HIS A CA 1
ATOM 913 C C . HIS A 1 109 ? 0.477 -10.593 3.321 1.00 95.56 109 HIS A C 1
ATOM 915 O O . HIS A 1 109 ? -0.609 -10.545 3.891 1.00 95.56 109 HIS A O 1
ATOM 921 N N . LEU A 1 110 ? 0.569 -10.372 2.006 1.00 96.06 110 LEU A N 1
ATOM 922 C CA . LEU A 1 110 ? -0.574 -9.918 1.182 1.00 96.06 110 LEU A CA 1
ATOM 923 C C . LEU A 1 110 ? -1.801 -10.850 1.187 1.00 96.06 110 LEU A C 1
ATOM 925 O O . LEU A 1 110 ? -2.884 -10.441 0.793 1.00 96.06 110 LEU A O 1
ATOM 929 N N . LYS A 1 111 ? -1.636 -12.104 1.617 1.00 95.06 111 LYS A N 1
ATOM 930 C CA . LYS A 1 111 ? -2.711 -13.105 1.718 1.00 95.06 111 LYS A CA 1
ATOM 931 C C . LYS A 1 111 ? -2.989 -13.534 3.166 1.00 95.06 111 LYS A C 1
ATOM 933 O O . LYS A 1 111 ? -3.630 -14.557 3.373 1.00 95.06 111 LYS A O 1
ATOM 938 N N . ASP A 1 112 ? -2.454 -12.808 4.148 1.00 95.62 112 ASP A N 1
ATOM 939 C CA . ASP A 1 112 ? -2.595 -13.136 5.572 1.00 95.62 112 ASP A CA 1
ATOM 940 C C . ASP A 1 112 ? -4.015 -12.817 6.061 1.00 95.62 112 ASP A C 1
ATOM 942 O O . ASP A 1 112 ? -4.868 -12.312 5.323 1.00 95.62 112 ASP A O 1
ATOM 946 N N . VAL A 1 113 ? -4.264 -13.092 7.336 1.00 96.50 113 VAL A N 1
ATOM 947 C CA . VAL A 1 113 ? -5.509 -12.758 8.018 1.00 96.50 113 VAL A CA 1
ATOM 948 C C . VAL A 1 113 ? -5.196 -11.880 9.219 1.00 96.50 113 VAL A C 1
ATOM 950 O O . VAL A 1 113 ? -4.405 -12.245 10.089 1.00 96.50 113 VAL A O 1
ATOM 953 N N . ILE A 1 114 ? -5.848 -10.725 9.287 1.00 96.62 114 ILE A N 1
ATOM 954 C CA . ILE A 1 114 ? -5.802 -9.861 10.461 1.00 96.62 114 ILE A CA 1
ATOM 955 C C . ILE A 1 114 ? -6.765 -10.443 11.488 1.00 96.62 114 ILE A C 1
ATOM 957 O O . ILE A 1 114 ? -7.984 -10.362 11.328 1.00 96.62 114 ILE A O 1
ATOM 961 N N . VAL A 1 115 ? -6.200 -11.057 12.524 1.00 96.81 115 VAL A N 1
ATOM 962 C CA . VAL A 1 115 ? -6.938 -11.571 13.680 1.00 96.81 115 VAL A CA 1
ATOM 963 C C . VAL A 1 115 ? -6.773 -10.594 14.832 1.00 96.81 115 VAL A C 1
ATOM 965 O O . VAL A 1 115 ? -5.641 -10.233 15.170 1.00 96.81 115 VAL A O 1
ATOM 968 N N . GLY A 1 116 ? -7.886 -10.182 15.428 1.00 96.31 116 GLY A N 1
ATOM 969 C CA . GLY A 1 116 ? -7.916 -9.237 16.535 1.00 96.31 116 GLY A CA 1
ATOM 970 C C . GLY A 1 116 ? -9.201 -9.318 17.347 1.00 96.31 116 GLY A C 1
ATOM 971 O O . GLY A 1 116 ? -10.031 -10.202 17.138 1.00 96.31 116 GLY A O 1
ATOM 972 N N . ARG A 1 117 ? -9.362 -8.391 18.284 1.00 95.75 117 ARG A N 1
ATOM 973 C CA . ARG A 1 117 ? -10.563 -8.234 19.104 1.00 95.75 117 ARG A CA 1
ATOM 974 C C . ARG A 1 117 ? -10.749 -6.782 19.514 1.00 95.75 117 ARG A C 1
ATOM 976 O O . ARG A 1 117 ? -9.774 -6.052 19.678 1.00 95.75 117 ARG A O 1
ATOM 983 N N . ILE A 1 118 ? -12.000 -6.393 19.702 1.00 96.00 118 ILE A N 1
ATOM 984 C CA . ILE A 1 118 ? -12.392 -5.100 20.255 1.00 96.00 118 ILE A CA 1
ATOM 985 C C . ILE A 1 118 ? -13.014 -5.355 21.620 1.00 96.00 118 ILE A C 1
ATOM 987 O O . ILE A 1 118 ? -13.926 -6.171 21.719 1.00 96.00 118 ILE A O 1
ATOM 991 N N . TYR A 1 119 ? -12.522 -4.678 22.653 1.00 96.56 119 TYR A N 1
ATOM 992 C CA . TYR A 1 119 ? -13.023 -4.765 24.020 1.00 96.56 119 TYR A CA 1
ATOM 993 C C . TYR A 1 119 ? -13.548 -3.408 24.491 1.00 96.56 119 TYR A C 1
ATOM 995 O O . TYR A 1 119 ? -12.850 -2.397 24.392 1.00 96.56 119 TYR A O 1
ATOM 1003 N N . PHE A 1 120 ? -14.774 -3.381 25.013 1.00 95.38 120 PHE A N 1
ATOM 1004 C CA . PHE A 1 120 ? -15.453 -2.155 25.433 1.00 95.38 120 PHE A CA 1
ATOM 1005 C C . PHE A 1 120 ? -15.306 -1.926 26.943 1.00 95.38 120 PHE A C 1
ATOM 1007 O O . PHE A 1 120 ? -16.053 -2.489 27.745 1.00 95.38 120 PHE A O 1
ATOM 1014 N N . LEU A 1 121 ? -14.362 -1.075 27.356 1.00 94.25 121 LEU A N 1
ATOM 1015 C CA . LEU A 1 121 ? -14.117 -0.766 28.772 1.00 94.25 121 LEU A CA 1
ATOM 1016 C C . LEU A 1 121 ? -15.151 0.208 29.351 1.00 94.25 121 LEU A C 1
ATOM 1018 O O . LEU A 1 121 ? -15.591 0.043 30.495 1.00 94.25 121 LEU A O 1
ATOM 1022 N N . LEU A 1 122 ? -15.536 1.214 28.563 1.00 94.00 122 LEU A N 1
ATOM 1023 C CA . LEU A 1 122 ? -16.522 2.232 28.915 1.00 94.00 122 LEU A CA 1
ATOM 1024 C C . LEU A 1 122 ? -17.348 2.589 27.681 1.00 94.00 122 LEU A C 1
ATOM 1026 O O . LEU A 1 122 ? -16.789 2.940 26.647 1.00 94.00 122 LEU A O 1
ATOM 1030 N N . VAL A 1 123 ? -18.674 2.543 27.808 1.00 93.44 123 VAL A N 1
ATOM 1031 C CA . VAL A 1 123 ? -19.611 2.964 26.759 1.00 93.44 123 VAL A CA 1
ATOM 1032 C C . VAL A 1 123 ? -20.707 3.798 27.415 1.00 93.44 123 VAL A C 1
ATOM 1034 O O . VAL A 1 123 ? -21.605 3.265 28.060 1.00 93.44 123 VAL A O 1
ATOM 1037 N N . ARG A 1 124 ? -20.593 5.122 27.316 1.00 92.31 124 ARG A N 1
ATOM 1038 C CA . ARG A 1 124 ? -21.635 6.092 27.708 1.00 92.31 124 ARG A CA 1
ATOM 1039 C C . ARG A 1 124 ? -22.174 6.879 26.516 1.00 92.31 124 ARG A C 1
ATOM 1041 O O . ARG A 1 124 ? -23.157 7.600 26.647 1.00 92.31 124 ARG A O 1
ATOM 1048 N N . LEU A 1 125 ? -21.535 6.724 25.363 1.00 91.00 125 LEU A N 1
ATOM 1049 C CA . LEU A 1 125 ? -21.931 7.307 24.096 1.00 91.00 125 LEU A CA 1
ATOM 1050 C C . LEU A 1 125 ? -22.607 6.224 23.249 1.00 91.00 125 LEU A C 1
ATOM 1052 O O . LEU A 1 125 ? -22.088 5.114 23.129 1.00 91.00 125 LEU A O 1
ATOM 1056 N N . LYS A 1 126 ? -23.779 6.542 22.693 1.00 91.69 126 LYS A N 1
ATOM 1057 C CA . LYS A 1 126 ? -24.555 5.609 21.874 1.00 91.69 126 LYS A CA 1
ATOM 1058 C C . LYS A 1 126 ? -23.932 5.478 20.491 1.00 91.69 126 LYS A C 1
ATOM 1060 O O . LYS A 1 126 ? -24.014 6.396 19.674 1.00 91.69 126 LYS A O 1
ATOM 1065 N N . ILE A 1 127 ? -23.291 4.341 20.249 1.00 92.62 127 ILE A N 1
ATOM 1066 C CA . ILE A 1 127 ? -22.674 4.033 18.961 1.00 92.62 127 ILE A CA 1
ATOM 1067 C C . ILE A 1 127 ? -23.774 3.572 18.007 1.00 92.62 127 ILE A C 1
ATOM 1069 O O . ILE A 1 127 ? -24.606 2.742 18.364 1.00 92.62 127 ILE A O 1
ATOM 1073 N N . LYS A 1 128 ? -23.773 4.133 16.799 1.00 94.25 128 LYS A N 1
ATOM 1074 C CA . LYS A 1 128 ? -24.661 3.734 15.711 1.00 94.25 128 LYS A CA 1
ATOM 1075 C C . LYS A 1 128 ? -23.976 2.724 14.799 1.00 94.25 128 LYS A C 1
ATOM 1077 O O . LYS A 1 128 ? -24.562 1.707 14.473 1.00 94.25 128 LYS A O 1
ATOM 1082 N N . HIS A 1 129 ? -22.741 3.010 14.392 1.00 94.19 129 HIS A N 1
ATOM 1083 C CA . HIS A 1 129 ? -22.013 2.208 13.409 1.00 94.19 129 HIS A CA 1
ATOM 1084 C C . HIS A 1 129 ? -20.537 2.117 13.767 1.00 94.19 129 HIS A C 1
ATOM 1086 O O . HIS A 1 129 ? -19.936 3.101 14.211 1.00 94.19 129 HIS A O 1
ATOM 1092 N N . MET A 1 130 ? -19.937 0.957 13.519 1.00 95.06 130 MET A N 1
ATOM 1093 C CA . MET A 1 130 ? -18.496 0.765 13.636 1.00 95.06 130 MET A CA 1
ATOM 1094 C C . MET A 1 130 ? -17.957 -0.017 12.446 1.00 95.06 130 MET A C 1
ATOM 1096 O O . MET A 1 130 ? -18.491 -1.058 12.067 1.00 95.06 130 MET A O 1
ATOM 1100 N N . GLU A 1 131 ? -16.832 0.444 11.910 1.00 95.81 131 GLU A N 1
ATOM 1101 C CA . GLU A 1 131 ? -16.139 -0.218 10.810 1.00 95.81 131 GLU A CA 1
ATOM 1102 C C . GLU A 1 131 ? -14.621 -0.198 10.997 1.00 95.81 131 GLU A C 1
ATOM 1104 O O . GLU A 1 131 ? -14.037 0.706 11.602 1.00 95.81 131 GLU A O 1
ATOM 1109 N N . LEU A 1 132 ? -13.970 -1.207 10.429 1.00 96.19 132 LEU A N 1
ATOM 1110 C CA . LEU A 1 132 ? -12.530 -1.283 10.273 1.00 96.19 132 LEU A CA 1
ATOM 1111 C C . LEU A 1 132 ? -12.193 -1.102 8.797 1.00 96.19 132 LEU A C 1
ATOM 1113 O O . LEU A 1 132 ? -12.623 -1.874 7.945 1.00 96.19 132 LEU A O 1
ATOM 1117 N N . SER A 1 133 ? -11.392 -0.091 8.491 1.00 97.00 133 SER A N 1
ATOM 1118 C CA . SER A 1 133 ? -10.962 0.193 7.125 1.00 97.00 133 SER A CA 1
ATOM 1119 C C . SER A 1 133 ? -9.471 -0.067 6.930 1.00 97.00 133 SER A C 1
ATOM 1121 O O . SER A 1 133 ? -8.669 0.218 7.821 1.00 97.00 133 SER A O 1
ATOM 1123 N N . ILE A 1 134 ? -9.087 -0.546 5.744 1.00 97.56 134 ILE A N 1
ATOM 1124 C CA . ILE A 1 134 ? -7.689 -0.530 5.284 1.00 97.56 134 ILE A CA 1
ATOM 1125 C C . ILE A 1 134 ? -7.515 0.682 4.375 1.00 97.56 134 ILE A C 1
ATOM 1127 O O . ILE A 1 134 ? -8.144 0.774 3.320 1.00 97.56 134 ILE A O 1
ATOM 1131 N N . ILE A 1 135 ? -6.646 1.606 4.779 1.00 97.94 135 ILE A N 1
ATOM 1132 C CA . ILE A 1 135 ? -6.344 2.827 4.032 1.00 97.94 135 ILE A CA 1
ATOM 1133 C C . ILE A 1 135 ? -4.929 2.737 3.478 1.00 97.94 135 ILE A C 1
ATOM 1135 O O . ILE A 1 135 ? -3.970 2.549 4.230 1.00 97.94 135 ILE A O 1
ATOM 1139 N N . ARG A 1 136 ? -4.795 2.923 2.167 1.00 98.06 136 ARG A N 1
ATOM 1140 C CA . ARG A 1 136 ? -3.515 3.113 1.489 1.00 98.06 136 ARG A CA 1
ATOM 1141 C C . ARG A 1 136 ? -3.208 4.600 1.413 1.00 98.06 136 ARG A C 1
ATOM 1143 O O . ARG A 1 136 ? -4.034 5.377 0.948 1.00 98.06 136 ARG A O 1
ATOM 1150 N N . ARG A 1 137 ? -2.015 4.991 1.857 1.00 97.81 137 ARG A N 1
ATOM 1151 C CA . ARG A 1 137 ? -1.475 6.340 1.675 1.00 97.81 137 ARG A CA 1
ATOM 1152 C C . ARG A 1 137 ? -0.295 6.304 0.724 1.00 97.81 137 ARG A C 1
ATOM 1154 O O . ARG A 1 137 ? 0.704 5.650 1.026 1.00 97.81 137 ARG A O 1
ATOM 1161 N N . GLU A 1 138 ? -0.416 7.008 -0.391 1.00 97.81 138 GLU A N 1
ATOM 1162 C CA . GLU A 1 138 ? 0.657 7.220 -1.354 1.00 97.81 138 GLU A CA 1
ATOM 1163 C C . GLU A 1 138 ? 1.221 8.631 -1.191 1.00 97.81 138 GLU A C 1
ATOM 1165 O O . GLU A 1 138 ? 0.560 9.625 -1.483 1.00 97.81 138 GLU A O 1
ATOM 1170 N N . THR A 1 139 ? 2.464 8.716 -0.737 1.00 96.56 139 THR A N 1
ATOM 1171 C CA . THR A 1 139 ? 3.211 9.968 -0.635 1.00 96.56 139 THR A CA 1
ATOM 1172 C C . THR A 1 139 ? 4.192 10.036 -1.793 1.00 96.56 139 THR A C 1
ATOM 1174 O O . THR A 1 139 ? 5.021 9.141 -1.928 1.00 96.56 139 THR A O 1
ATOM 1177 N N . THR A 1 140 ? 4.141 11.086 -2.607 1.00 94.75 140 THR A N 1
ATOM 1178 C CA . THR A 1 140 ? 5.008 11.258 -3.780 1.00 94.75 140 THR A CA 1
ATOM 1179 C C . THR A 1 140 ? 5.675 12.633 -3.755 1.00 94.75 140 THR A C 1
ATOM 1181 O O . THR A 1 140 ? 5.044 13.631 -3.421 1.00 94.75 140 THR A O 1
ATOM 1184 N N . GLY A 1 141 ? 6.954 12.690 -4.118 1.00 89.06 141 GLY A N 1
ATOM 1185 C CA . GLY A 1 141 ? 7.750 13.914 -4.135 1.00 89.06 141 GLY A CA 1
ATOM 1186 C C . GLY A 1 141 ? 8.513 14.156 -2.837 1.00 89.06 141 GLY A C 1
ATOM 1187 O O . GLY A 1 141 ? 8.439 13.386 -1.878 1.00 89.06 141 GLY A O 1
ATOM 1188 N N . THR A 1 142 ? 9.279 15.241 -2.828 1.00 85.50 142 THR A N 1
ATOM 1189 C CA . THR A 1 142 ? 10.086 15.688 -1.689 1.00 85.50 142 THR A CA 1
ATOM 1190 C C . THR A 1 142 ? 9.666 17.102 -1.294 1.00 85.50 142 THR A C 1
ATOM 1192 O O . THR A 1 142 ? 9.271 17.868 -2.177 1.00 85.50 142 THR A O 1
ATOM 1195 N N . PRO A 1 143 ? 9.767 17.487 -0.007 1.00 84.81 143 PRO A N 1
ATOM 1196 C CA . PRO A 1 143 ? 9.498 18.859 0.416 1.00 84.81 143 PRO A CA 1
ATOM 1197 C C . PRO A 1 143 ? 10.285 19.875 -0.434 1.00 84.81 143 PRO A C 1
ATOM 1199 O O . PRO A 1 143 ? 11.458 19.623 -0.722 1.00 84.81 143 PRO A O 1
ATOM 1202 N N . PRO A 1 144 ? 9.674 20.998 -0.860 1.00 86.75 144 PRO A N 1
ATOM 1203 C CA . PRO A 1 144 ? 8.317 21.465 -0.537 1.00 86.75 144 PRO A CA 1
ATOM 1204 C C . PRO A 1 144 ? 7.188 20.852 -1.395 1.00 86.75 144 PRO A C 1
ATOM 1206 O O . PRO A 1 144 ? 6.025 20.948 -1.021 1.00 86.75 144 PRO A O 1
ATOM 1209 N N . ASN A 1 145 ? 7.505 20.185 -2.508 1.00 87.62 145 ASN A N 1
ATOM 1210 C CA . ASN A 1 145 ? 6.533 19.672 -3.483 1.00 87.62 145 ASN A CA 1
ATOM 1211 C C . ASN A 1 145 ? 6.133 18.214 -3.191 1.00 87.62 145 ASN A C 1
ATOM 1213 O O . ASN A 1 145 ? 6.337 17.323 -4.020 1.00 87.62 145 ASN A O 1
ATOM 1217 N N . GLN A 1 146 ? 5.612 17.961 -1.988 1.00 90.62 146 GLN A N 1
ATOM 1218 C CA . GLN A 1 146 ? 5.138 16.640 -1.576 1.00 90.62 146 GLN A CA 1
ATOM 1219 C C . GLN A 1 146 ? 3.615 16.531 -1.727 1.00 90.62 146 GLN A C 1
ATOM 1221 O O . GLN A 1 146 ? 2.869 17.359 -1.213 1.00 90.62 146 GLN A O 1
ATOM 1226 N N . TYR A 1 147 ? 3.165 15.460 -2.373 1.00 92.56 147 TYR A N 1
ATOM 1227 C CA . TYR A 1 147 ? 1.758 15.129 -2.577 1.00 92.56 147 TYR A CA 1
ATOM 1228 C C . TYR A 1 147 ? 1.401 13.882 -1.775 1.00 92.56 147 TYR A C 1
ATOM 1230 O O . TYR A 1 147 ? 2.185 12.933 -1.725 1.00 92.56 147 TYR A O 1
ATOM 1238 N N . ASN A 1 148 ? 0.226 13.877 -1.152 1.00 94.88 148 ASN A N 1
ATOM 1239 C CA . ASN A 1 148 ? -0.263 12.761 -0.348 1.00 94.88 148 ASN A CA 1
ATOM 1240 C C . ASN A 1 148 ? -1.667 12.376 -0.811 1.00 94.88 148 ASN A C 1
ATOM 1242 O O . ASN A 1 148 ? -2.600 13.154 -0.641 1.00 94.88 148 ASN A O 1
ATOM 1246 N N . GLU A 1 149 ? -1.812 11.162 -1.328 1.00 96.31 149 GLU A N 1
ATOM 1247 C CA . GLU A 1 149 ? -3.096 10.576 -1.704 1.00 96.31 149 GLU A CA 1
ATOM 1248 C C . GLU A 1 149 ? -3.490 9.519 -0.683 1.00 96.31 149 GLU A C 1
ATOM 1250 O O . GLU A 1 149 ? -2.659 8.717 -0.253 1.00 96.31 149 GLU A O 1
ATOM 1255 N N . SER A 1 150 ? -4.755 9.515 -0.273 1.00 96.44 150 SER A N 1
ATOM 1256 C CA . SER A 1 150 ? -5.302 8.509 0.638 1.00 96.44 150 SER A CA 1
ATOM 1257 C C . SER A 1 150 ? -6.494 7.821 -0.007 1.00 96.44 150 SER A C 1
ATOM 1259 O O . SER A 1 150 ? -7.452 8.475 -0.402 1.00 96.44 150 SER A O 1
ATOM 1261 N N . GLU A 1 151 ? -6.461 6.497 -0.049 1.00 95.88 151 GLU A N 1
ATOM 1262 C CA . GLU A 1 151 ? -7.506 5.669 -0.637 1.00 95.88 151 GLU A CA 1
ATOM 1263 C C . GLU A 1 151 ? -7.972 4.627 0.378 1.00 95.88 151 GLU A C 1
ATOM 1265 O O . GLU A 1 151 ? -7.161 3.941 1.003 1.00 95.88 151 GLU A O 1
ATOM 1270 N N . THR A 1 152 ? -9.287 4.504 0.556 1.00 96.44 152 THR A N 1
ATOM 1271 C CA . THR A 1 152 ? -9.866 3.436 1.380 1.00 96.44 152 THR A CA 1
ATOM 1272 C C . THR A 1 152 ? -10.063 2.206 0.507 1.00 96.44 152 THR A C 1
ATOM 1274 O O . THR A 1 152 ? -10.964 2.193 -0.324 1.00 96.44 152 THR A O 1
ATOM 1277 N N . LEU A 1 153 ? -9.222 1.189 0.693 1.00 95.75 153 LEU A N 1
ATOM 1278 C CA . LEU A 1 153 ? -9.244 -0.032 -0.118 1.00 95.75 153 LEU A CA 1
ATOM 1279 C C . LEU A 1 153 ? -10.289 -1.034 0.366 1.00 95.75 153 LEU A C 1
ATOM 1281 O O . LEU A 1 153 ? -10.848 -1.789 -0.421 1.00 95.75 153 LEU A O 1
ATOM 1285 N N . VAL A 1 154 ? -10.527 -1.056 1.676 1.00 95.81 154 VAL A N 1
ATOM 1286 C CA . VAL A 1 154 ? -11.435 -2.004 2.323 1.00 95.81 154 VAL A CA 1
ATOM 1287 C C . VAL A 1 154 ? -12.236 -1.267 3.373 1.00 95.81 154 VAL A C 1
ATOM 1289 O O . VAL A 1 154 ? -11.660 -0.481 4.126 1.00 95.81 154 VAL A O 1
ATOM 1292 N N . ARG A 1 155 ? -13.533 -1.570 3.448 1.00 96.19 155 ARG A N 1
ATOM 1293 C CA . ARG A 1 155 ? -14.414 -1.223 4.565 1.00 96.19 155 ARG A CA 1
ATOM 1294 C C . ARG A 1 155 ? -15.036 -2.507 5.087 1.00 96.19 155 ARG A C 1
ATOM 1296 O O . ARG A 1 155 ? -15.743 -3.190 4.354 1.00 96.19 155 ARG A O 1
ATOM 1303 N N . PHE A 1 156 ? -14.704 -2.858 6.319 1.00 95.06 156 PHE A N 1
ATOM 1304 C CA . PHE A 1 156 ? -15.226 -4.026 7.007 1.00 95.06 156 PHE A CA 1
ATOM 1305 C C . PHE A 1 156 ? -16.136 -3.547 8.133 1.00 95.06 156 PHE A C 1
ATOM 1307 O O . PHE A 1 156 ? -15.658 -3.035 9.145 1.00 95.06 156 PHE A O 1
ATOM 1314 N N . GLU A 1 157 ? -17.443 -3.661 7.929 1.00 95.00 157 GLU A N 1
ATOM 1315 C CA . GLU A 1 157 ? -18.440 -3.313 8.939 1.00 95.00 157 GLU A CA 1
ATOM 1316 C C . GLU A 1 157 ? -18.350 -4.312 10.096 1.00 95.00 157 GLU A C 1
ATOM 1318 O O . GLU A 1 157 ? -18.353 -5.525 9.885 1.00 95.00 157 GLU A O 1
ATOM 1323 N N . ILE A 1 158 ? -18.195 -3.798 11.315 1.00 93.69 158 ILE A N 1
ATOM 1324 C CA . ILE A 1 158 ? -18.005 -4.620 12.514 1.00 93.69 158 ILE A CA 1
ATOM 1325 C C . ILE A 1 158 ? -19.335 -4.821 13.229 1.00 93.69 158 ILE A C 1
ATOM 1327 O O . ILE A 1 158 ? -19.650 -5.933 13.644 1.00 93.69 158 ILE A O 1
ATOM 1331 N N . MET A 1 159 ? -20.084 -3.735 13.418 1.00 91.00 159 MET A N 1
ATOM 1332 C CA . MET A 1 159 ? -21.334 -3.753 14.167 1.00 91.00 159 MET A CA 1
ATOM 1333 C C . MET A 1 159 ? -22.257 -2.606 13.759 1.00 91.00 159 MET A C 1
ATOM 1335 O O . MET A 1 159 ? -21.794 -1.505 13.446 1.00 91.00 159 MET A O 1
ATOM 1339 N N . ASP A 1 160 ? -23.554 -2.888 13.849 1.00 86.75 160 ASP A N 1
ATOM 1340 C CA . ASP A 1 160 ? -24.654 -1.929 13.788 1.00 86.75 160 ASP A CA 1
ATOM 1341 C C . ASP A 1 160 ? -25.349 -1.927 15.160 1.00 86.75 160 ASP A C 1
ATOM 1343 O O . ASP A 1 160 ? -25.745 -2.980 15.668 1.00 86.75 160 ASP A O 1
ATOM 1347 N N . GLY A 1 161 ? -25.422 -0.759 15.796 1.00 85.81 161 GLY A N 1
ATOM 1348 C CA . GLY A 1 161 ? -25.951 -0.580 17.148 1.00 85.81 161 GLY A CA 1
ATOM 1349 C C . GLY A 1 161 ? -24.902 -0.339 18.242 1.00 85.81 161 GLY A C 1
ATOM 1350 O O . GLY A 1 161 ? -23.699 -0.238 17.997 1.00 85.81 161 GLY A O 1
ATOM 1351 N N . SER A 1 162 ? -25.386 -0.205 19.482 1.00 89.19 162 SER A N 1
ATOM 1352 C CA . SER A 1 162 ? -24.569 0.220 20.624 1.00 89.19 162 SER A CA 1
ATOM 1353 C C . SER A 1 162 ? -24.131 -0.977 21.482 1.00 89.19 162 SER A C 1
ATOM 1355 O O . SER A 1 162 ? -24.996 -1.675 22.014 1.00 89.19 162 SER A O 1
ATOM 1357 N N . PRO A 1 163 ? -22.818 -1.190 21.683 1.00 93.50 163 PRO A N 1
ATOM 1358 C CA . PRO A 1 163 ? -22.295 -2.280 22.503 1.00 93.50 163 PRO A CA 1
ATOM 1359 C C . PRO A 1 163 ? -22.499 -2.006 23.992 1.00 93.50 163 PRO A C 1
ATOM 1361 O O . PRO A 1 163 ? -22.651 -0.857 24.421 1.00 93.50 163 PRO A O 1
ATOM 1364 N N . SER A 1 164 ? -22.439 -3.066 24.796 1.00 93.19 164 SER A N 1
ATOM 1365 C CA . SER A 1 164 ? -22.450 -2.960 26.256 1.00 93.19 164 SER A CA 1
ATOM 1366 C C . SER A 1 164 ? -21.037 -2.931 26.841 1.00 93.19 164 SER A C 1
ATOM 1368 O O . SER A 1 164 ? -20.072 -3.442 26.274 1.00 93.19 164 SER A O 1
ATOM 1370 N N . ARG A 1 165 ? -20.900 -2.348 28.036 1.00 94.44 165 ARG A N 1
ATOM 1371 C CA . ARG A 1 165 ? -19.642 -2.401 28.790 1.00 94.44 165 ARG A CA 1
ATOM 1372 C C . ARG A 1 165 ? -19.254 -3.857 29.085 1.00 94.44 165 ARG A C 1
ATOM 1374 O O . ARG A 1 165 ? -20.070 -4.616 29.595 1.00 94.44 165 ARG A O 1
ATOM 1381 N N . GLY A 1 166 ? -17.992 -4.203 28.839 1.00 94.19 166 GLY A N 1
ATOM 1382 C CA . GLY A 1 166 ? -17.432 -5.544 29.035 1.00 94.19 166 GLY A CA 1
ATOM 1383 C C . GLY A 1 166 ? -17.600 -6.479 27.834 1.00 94.19 166 GLY A C 1
ATOM 1384 O O . GLY A 1 166 ? -17.097 -7.600 27.862 1.00 94.19 166 GLY A O 1
ATOM 1385 N N . GLU A 1 167 ? -18.275 -6.037 26.772 1.00 95.44 167 GLU A N 1
ATOM 1386 C CA . GLU A 1 167 ? -18.449 -6.825 25.556 1.00 95.44 167 GLU A CA 1
ATOM 1387 C C . GLU A 1 167 ? -17.131 -6.955 24.773 1.00 95.44 167 GLU A C 1
ATOM 1389 O O . GLU A 1 167 ? -16.279 -6.060 24.793 1.00 95.44 167 GLU A O 1
ATOM 1394 N N . THR A 1 168 ? -16.952 -8.093 24.096 1.00 95.81 168 THR A N 1
ATOM 1395 C CA . THR A 1 168 ? -15.798 -8.357 23.226 1.00 95.81 168 THR A CA 1
ATOM 1396 C C . THR A 1 168 ? -16.263 -8.821 21.855 1.00 95.81 168 THR A C 1
ATOM 1398 O O . THR A 1 168 ? -16.954 -9.833 21.757 1.00 95.81 168 THR A O 1
ATOM 1401 N N . ILE A 1 169 ? -15.813 -8.147 20.797 1.00 95.88 169 ILE A N 1
ATOM 1402 C CA . ILE A 1 169 ? -16.098 -8.531 19.411 1.00 95.88 169 ILE A CA 1
ATOM 1403 C C . ILE A 1 169 ? -14.816 -9.081 18.765 1.00 95.88 169 ILE A C 1
ATOM 1405 O O . ILE A 1 169 ? -13.834 -8.339 18.648 1.00 95.88 169 ILE A O 1
ATOM 1409 N N . PRO A 1 170 ? -14.772 -10.361 18.350 1.00 96.75 170 PRO A N 1
ATOM 1410 C CA . PRO A 1 170 ? -13.633 -10.912 17.622 1.00 96.75 170 PRO A CA 1
ATOM 1411 C C . PRO A 1 170 ? -13.605 -10.405 16.173 1.00 96.75 170 PRO A C 1
ATOM 1413 O O . PRO A 1 170 ? -14.632 -10.337 15.504 1.00 96.75 170 PRO A O 1
ATOM 1416 N N . ILE A 1 171 ? -12.412 -10.102 15.662 1.00 96.44 171 ILE A N 1
ATOM 1417 C CA . ILE A 1 171 ? -12.184 -9.596 14.304 1.00 96.44 171 ILE A CA 1
ATOM 1418 C C . ILE A 1 171 ? -11.342 -10.595 13.515 1.00 96.44 171 ILE A C 1
ATOM 1420 O O . ILE A 1 171 ? -10.291 -11.047 13.979 1.00 96.44 171 ILE A O 1
ATOM 1424 N N . ARG A 1 172 ? -11.784 -10.905 12.292 1.00 96.19 172 ARG A N 1
ATOM 1425 C CA . ARG A 1 172 ? -11.050 -11.750 11.346 1.00 96.19 172 ARG A CA 1
ATOM 1426 C C . A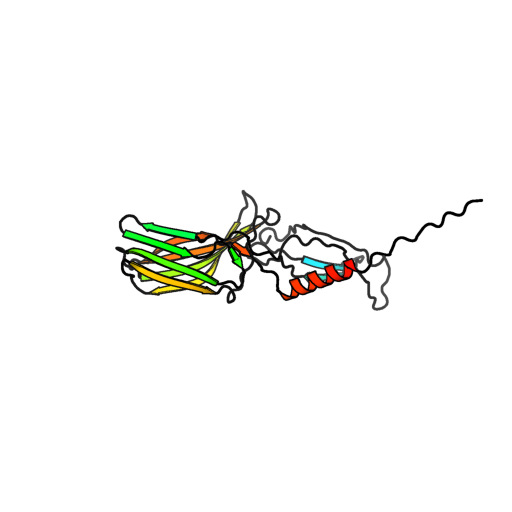RG A 1 172 ? -11.200 -11.224 9.919 1.00 96.19 172 ARG A C 1
ATOM 1428 O O . ARG A 1 172 ? -12.174 -11.535 9.242 1.00 96.19 172 ARG A O 1
ATOM 1435 N N . LEU A 1 173 ? -10.216 -10.454 9.458 1.00 96.06 173 LEU A N 1
ATOM 1436 C CA . LEU A 1 173 ? -10.210 -9.831 8.131 1.00 96.06 173 LEU A CA 1
ATOM 1437 C C . LEU A 1 173 ? -9.189 -10.514 7.210 1.00 96.06 173 LEU A C 1
ATOM 1439 O O . LEU A 1 173 ? -7.985 -10.458 7.453 1.00 96.06 173 LEU A O 1
ATOM 1443 N N . PHE A 1 174 ? -9.667 -11.166 6.150 1.00 96.56 174 PHE A N 1
ATOM 1444 C CA . PHE A 1 174 ? -8.830 -11.877 5.177 1.00 96.56 174 PHE A CA 1
ATOM 1445 C C . PHE A 1 174 ? -8.267 -10.915 4.127 1.00 96.56 174 PHE A C 1
ATOM 1447 O O . PHE A 1 174 ? -9.032 -10.278 3.411 1.00 96.56 174 PHE A O 1
ATOM 1454 N N . LEU A 1 175 ? -6.940 -10.840 3.987 1.00 96.62 175 LEU A N 1
ATOM 1455 C CA . LEU A 1 175 ? -6.296 -9.916 3.045 1.00 96.62 175 LEU A CA 1
ATOM 1456 C C . LEU A 1 175 ? -6.296 -10.420 1.598 1.00 96.62 175 LEU A C 1
ATOM 1458 O O . LEU A 1 175 ? -6.295 -9.617 0.672 1.00 96.62 175 LEU A O 1
ATOM 1462 N N . GLY A 1 176 ? -6.346 -11.740 1.394 1.00 93.81 176 GLY A N 1
ATOM 1463 C CA . GLY A 1 176 ? -6.220 -12.352 0.066 1.00 93.81 176 GLY A CA 1
ATOM 1464 C C . GLY A 1 176 ? -7.343 -12.027 -0.926 1.00 93.81 176 GLY A C 1
ATOM 1465 O O . GLY A 1 176 ? -7.180 -12.307 -2.110 1.00 93.81 176 GLY A O 1
ATOM 1466 N N . GLY A 1 177 ? -8.459 -11.453 -0.463 1.00 91.06 177 GLY A N 1
ATOM 1467 C CA . GLY A 1 177 ? -9.556 -10.983 -1.315 1.00 91.06 177 GLY A CA 1
ATOM 1468 C C . GLY A 1 177 ? -9.365 -9.566 -1.866 1.00 91.06 177 GLY A C 1
ATOM 1469 O O . GLY A 1 177 ? -10.196 -9.111 -2.646 1.00 91.06 177 GLY A O 1
ATOM 1470 N N . PHE A 1 178 ? -8.299 -8.866 -1.467 1.00 93.38 178 PHE A N 1
ATOM 1471 C CA . PHE A 1 178 ? -8.057 -7.473 -1.831 1.00 93.38 178 PHE A CA 1
ATOM 1472 C C . PHE A 1 178 ? -6.779 -7.332 -2.660 1.00 93.38 178 PHE A C 1
ATOM 1474 O O . PHE A 1 178 ? -5.773 -7.995 -2.397 1.00 93.38 178 PHE A O 1
ATOM 1481 N N . ASP A 1 179 ? -6.799 -6.430 -3.642 1.00 91.12 179 ASP A N 1
ATOM 1482 C CA . ASP A 1 179 ? -5.634 -6.124 -4.477 1.00 91.12 179 ASP A CA 1
ATOM 1483 C C . ASP A 1 179 ? -4.666 -5.180 -3.743 1.00 91.12 179 ASP A C 1
ATOM 1485 O O . ASP A 1 179 ? -4.607 -3.970 -3.971 1.00 91.12 179 ASP A O 1
ATOM 1489 N N . LEU A 1 180 ? -3.953 -5.739 -2.763 1.00 95.62 180 LEU A N 1
ATOM 1490 C CA . LEU A 1 180 ? -2.983 -5.021 -1.941 1.00 95.62 180 LEU A CA 1
ATOM 1491 C C . LEU A 1 180 ? -1.572 -5.152 -2.520 1.00 95.62 180 LEU A C 1
ATOM 1493 O O . LEU A 1 180 ? -1.150 -6.216 -2.978 1.00 95.62 180 LEU A O 1
ATOM 1497 N N . THR A 1 181 ? -0.786 -4.084 -2.397 1.00 96.81 181 THR A N 1
ATOM 1498 C CA . THR A 1 181 ? 0.657 -4.105 -2.678 1.00 96.81 181 THR A CA 1
ATOM 1499 C C . THR A 1 181 ? 1.453 -4.179 -1.376 1.00 96.81 181 THR A C 1
ATOM 1501 O O . THR A 1 181 ? 0.935 -3.840 -0.309 1.00 96.81 181 THR A O 1
ATOM 1504 N N . PRO A 1 182 ? 2.738 -4.565 -1.421 1.00 97.38 182 PRO A N 1
ATOM 1505 C CA . PRO A 1 182 ? 3.620 -4.392 -0.276 1.00 97.38 182 PRO A CA 1
ATOM 1506 C C . PRO A 1 182 ? 3.714 -2.926 0.158 1.00 97.38 182 PRO A C 1
ATOM 1508 O O . PRO A 1 182 ? 3.470 -2.000 -0.622 1.00 97.38 182 PRO A O 1
ATOM 1511 N N . THR A 1 183 ? 4.114 -2.717 1.409 1.00 97.44 183 THR A N 1
ATOM 1512 C CA . THR A 1 183 ? 4.496 -1.403 1.916 1.00 97.44 183 THR A CA 1
ATOM 1513 C C . THR A 1 183 ? 5.815 -0.977 1.279 1.00 97.44 183 THR A C 1
ATOM 1515 O O . THR A 1 183 ? 6.841 -1.648 1.418 1.00 97.44 183 THR A O 1
ATOM 1518 N N . PHE A 1 184 ? 5.802 0.185 0.638 1.00 97.12 184 PHE A N 1
ATOM 1519 C CA . PHE A 1 184 ? 6.966 0.808 0.024 1.00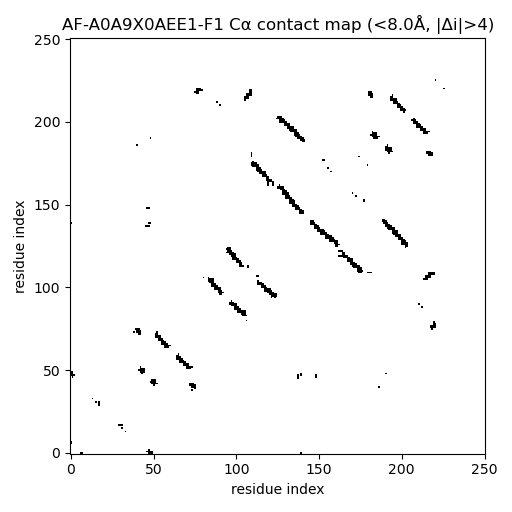 97.12 184 PHE A CA 1
ATOM 1520 C C . PHE A 1 184 ? 7.394 2.005 0.868 1.00 97.12 184 PHE A C 1
ATOM 1522 O O . PHE A 1 184 ? 6.608 2.926 1.087 1.00 97.12 184 PHE A O 1
ATOM 1529 N N . ARG A 1 185 ? 8.630 1.994 1.371 1.00 95.50 185 ARG A N 1
ATOM 1530 C CA . ARG A 1 185 ? 9.189 3.096 2.166 1.00 95.50 185 ARG A CA 1
ATOM 1531 C C . ARG A 1 185 ? 10.313 3.754 1.388 1.00 95.50 185 ARG A C 1
ATOM 1533 O O . ARG A 1 185 ? 11.275 3.079 1.040 1.00 95.50 185 ARG A O 1
ATOM 1540 N N . GLU A 1 186 ? 10.151 5.047 1.127 1.00 94.19 186 GLU A N 1
ATOM 1541 C CA . GLU A 1 186 ? 11.157 5.929 0.527 1.00 94.19 186 GLU A CA 1
ATOM 1542 C C . GLU A 1 186 ? 11.824 5.341 -0.725 1.00 94.19 186 GLU A C 1
ATOM 1544 O O . GLU A 1 186 ? 13.042 5.415 -0.900 1.00 94.19 186 GLU A O 1
ATOM 1549 N N . VAL A 1 187 ? 11.024 4.756 -1.625 1.00 95.50 187 VAL A N 1
ATOM 1550 C CA . VAL A 1 187 ? 11.533 4.118 -2.843 1.00 95.50 187 VAL A CA 1
ATOM 1551 C C . VAL A 1 187 ? 12.245 5.163 -3.684 1.00 95.50 187 VAL A C 1
ATOM 1553 O O . VAL A 1 187 ? 11.635 6.119 -4.176 1.00 95.50 187 VAL A O 1
ATOM 1556 N N . ASN A 1 188 ? 13.562 4.985 -3.788 1.00 93.19 188 ASN A N 1
ATOM 1557 C CA . ASN A 1 188 ? 14.490 5.923 -4.401 1.00 93.19 188 ASN A CA 1
ATOM 1558 C C . ASN A 1 188 ? 14.280 7.387 -3.950 1.00 93.19 188 ASN A C 1
ATOM 1560 O O . ASN A 1 188 ? 14.370 8.309 -4.758 1.00 93.19 188 ASN A O 1
ATOM 1564 N N . LYS A 1 189 ? 13.905 7.602 -2.676 1.00 92.25 189 LYS A N 1
ATOM 1565 C CA . LYS A 1 189 ? 13.554 8.919 -2.097 1.00 92.25 189 LYS A CA 1
ATOM 1566 C C . LYS A 1 189 ? 12.477 9.692 -2.876 1.00 92.25 189 LYS A C 1
ATOM 1568 O O . LYS A 1 189 ? 12.394 10.913 -2.783 1.00 92.25 189 LYS A O 1
ATOM 1573 N N . LYS A 1 190 ? 11.663 8.994 -3.669 1.00 92.62 190 LYS A N 1
ATOM 1574 C CA . LYS A 1 190 ? 10.680 9.598 -4.576 1.00 92.62 190 LYS A CA 1
ATOM 1575 C C . LYS A 1 190 ? 9.249 9.377 -4.130 1.00 92.62 190 LYS A C 1
ATOM 1577 O O . LYS A 1 190 ? 8.429 10.271 -4.313 1.00 92.62 190 LYS A O 1
ATOM 1582 N N . TYR A 1 191 ? 8.938 8.207 -3.585 1.00 95.81 191 TYR A N 1
ATOM 1583 C CA . TYR A 1 191 ? 7.595 7.931 -3.096 1.00 95.81 191 TYR A CA 1
ATOM 1584 C C . TYR A 1 191 ? 7.581 6.906 -1.962 1.00 95.81 191 TYR A C 1
ATOM 1586 O O . TYR A 1 191 ? 8.564 6.204 -1.717 1.00 95.81 191 TYR A O 1
ATOM 1594 N N . SER A 1 192 ? 6.453 6.829 -1.265 1.00 97.44 192 SER A N 1
ATOM 1595 C CA . SER A 1 192 ? 6.129 5.796 -0.285 1.00 97.44 192 SER A CA 1
ATOM 1596 C C . SER A 1 192 ? 4.672 5.376 -0.431 1.00 97.44 192 SER A C 1
ATOM 1598 O O . SER A 1 192 ? 3.811 6.214 -0.680 1.00 97.44 192 SER A O 1
ATOM 1600 N N . THR A 1 193 ? 4.395 4.097 -0.198 1.00 97.88 193 THR A N 1
ATOM 1601 C CA . THR A 1 193 ? 3.044 3.532 -0.130 1.00 97.88 193 THR A CA 1
ATOM 1602 C C . THR A 1 193 ? 2.903 2.814 1.206 1.00 97.88 193 THR A C 1
ATOM 1604 O O . THR A 1 193 ? 3.552 1.792 1.440 1.00 97.88 193 THR A O 1
ATOM 1607 N N . ARG A 1 194 ? 2.089 3.364 2.110 1.00 98.12 194 ARG A N 1
ATOM 1608 C CA . ARG A 1 194 ? 1.886 2.858 3.479 1.00 98.12 194 ARG A CA 1
ATOM 1609 C C . ARG A 1 194 ? 0.440 2.432 3.686 1.00 98.12 194 ARG A C 1
ATOM 1611 O O . ARG A 1 194 ? -0.460 2.979 3.056 1.00 98.12 194 ARG A O 1
ATOM 1618 N N . TYR A 1 195 ? 0.232 1.473 4.579 1.00 98.25 195 TYR A N 1
ATOM 1619 C CA . TYR A 1 195 ? -1.079 0.902 4.865 1.00 98.25 195 TYR A CA 1
ATOM 1620 C C . TYR A 1 195 ? -1.441 1.139 6.324 1.00 98.25 195 TYR A C 1
ATOM 1622 O O . TYR A 1 195 ? -0.602 1.007 7.214 1.00 98.25 195 TYR A O 1
ATOM 1630 N N . TYR A 1 196 ? -2.693 1.504 6.567 1.00 97.56 196 TYR A N 1
ATOM 1631 C CA . TYR A 1 196 ? -3.199 1.819 7.894 1.00 97.56 196 TYR A CA 1
ATOM 1632 C C . TYR A 1 196 ? -4.492 1.062 8.144 1.00 97.56 196 TYR A C 1
ATOM 1634 O O . TYR A 1 196 ? -5.394 1.085 7.308 1.00 97.56 196 TYR A O 1
ATOM 1642 N N . LEU A 1 197 ? -4.590 0.451 9.320 1.00 96.94 197 LEU A N 1
ATOM 1643 C CA . LEU A 1 197 ? -5.870 0.065 9.890 1.00 96.94 197 LEU A CA 1
ATOM 1644 C C . LEU A 1 197 ? -6.501 1.295 10.521 1.00 96.94 197 LEU A C 1
ATOM 1646 O O . LEU A 1 197 ? -5.883 1.947 11.360 1.00 96.94 197 LEU A O 1
ATOM 1650 N N . SER A 1 198 ? -7.717 1.614 10.100 1.00 96.69 198 SER A N 1
ATOM 1651 C CA . SER A 1 198 ? -8.503 2.733 10.601 1.00 96.69 198 SER A CA 1
ATOM 1652 C C . SER A 1 198 ? -9.760 2.186 11.253 1.00 96.69 198 SER A C 1
ATOM 1654 O O . SER A 1 198 ? -10.669 1.756 10.547 1.00 96.69 198 SER A O 1
ATOM 1656 N N . LEU A 1 199 ? -9.811 2.204 12.584 1.00 95.19 199 LEU A N 1
ATOM 1657 C CA . LEU A 1 199 ? -11.051 1.948 13.311 1.00 95.19 199 LEU A CA 1
ATOM 1658 C C . LEU A 1 199 ? -11.882 3.227 13.275 1.00 95.19 199 LEU A C 1
ATOM 1660 O O . LEU A 1 199 ? -11.385 4.282 13.676 1.00 95.19 199 LEU A O 1
ATOM 1664 N N . VAL 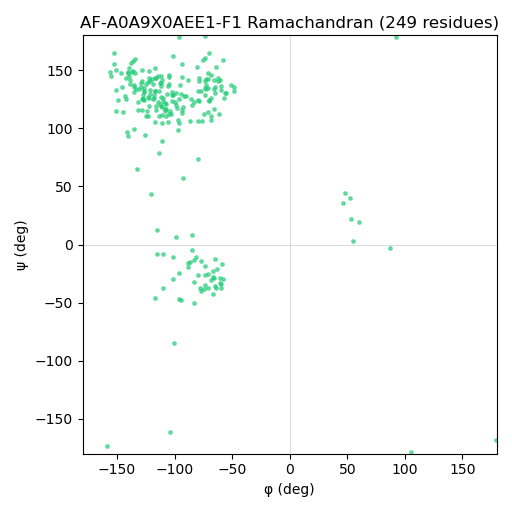A 1 200 ? -13.108 3.138 12.774 1.00 94.44 200 VAL A N 1
ATOM 1665 C CA . VAL A 1 200 ? -14.033 4.263 12.629 1.00 94.44 200 VAL A CA 1
ATOM 1666 C C . VAL A 1 200 ? -15.301 3.957 13.412 1.00 94.44 200 VAL A C 1
ATOM 1668 O O . VAL A 1 200 ? -15.860 2.869 13.304 1.00 94.44 200 VAL A O 1
ATOM 1671 N N . LEU A 1 201 ? -15.746 4.935 14.193 1.00 93.12 201 LEU A N 1
ATOM 1672 C CA . LEU A 1 201 ? -16.967 4.884 14.979 1.00 93.12 201 LEU A CA 1
ATOM 1673 C C . LEU A 1 201 ? -17.845 6.073 14.614 1.00 93.12 201 LEU A C 1
ATOM 1675 O O . LEU A 1 201 ? -17.352 7.195 14.467 1.00 93.12 201 LEU A O 1
ATOM 1679 N N . ILE A 1 202 ? -19.141 5.822 14.489 1.00 93.81 202 ILE A N 1
ATOM 1680 C CA . ILE A 1 202 ? -20.158 6.836 14.232 1.00 93.81 202 ILE A CA 1
ATOM 1681 C C . ILE A 1 202 ? -21.232 6.696 15.300 1.00 93.81 202 ILE A C 1
ATOM 1683 O O . ILE A 1 202 ? -21.698 5.589 15.570 1.00 93.81 202 ILE A O 1
ATOM 1687 N N . ASP A 1 203 ? -21.616 7.807 15.912 1.00 92.81 203 ASP A N 1
ATOM 1688 C CA . ASP A 1 203 ? -22.659 7.836 16.934 1.00 92.81 203 ASP A CA 1
ATOM 1689 C C . ASP A 1 203 ? -24.038 8.217 16.378 1.00 92.81 203 ASP A C 1
ATOM 1691 O O . ASP A 1 203 ? -24.201 8.451 15.176 1.00 92.81 203 ASP A O 1
ATOM 1695 N N . GLU A 1 204 ? -25.055 8.239 17.244 1.00 93.75 204 GLU A N 1
ATOM 1696 C CA . GLU A 1 204 ? -26.420 8.633 16.856 1.00 93.75 204 GLU A CA 1
ATOM 1697 C C . GLU A 1 204 ? -26.504 10.074 16.316 1.00 93.75 204 GLU A C 1
ATOM 1699 O O . GLU A 1 204 ? -27.324 10.342 15.438 1.00 93.75 204 GLU A O 1
ATOM 1704 N N . ASP A 1 205 ? -25.610 10.966 16.756 1.00 93.88 205 ASP A N 1
ATOM 1705 C CA . ASP A 1 205 ? -25.526 12.368 16.320 1.00 93.88 205 ASP A CA 1
ATOM 1706 C C . ASP A 1 205 ? -24.701 12.546 15.025 1.00 93.88 205 ASP A C 1
ATOM 1708 O O . ASP A 1 205 ? -24.388 13.669 14.625 1.00 93.88 205 ASP A O 1
ATOM 1712 N N . ALA A 1 206 ? -24.315 11.445 14.367 1.00 93.81 206 ALA A N 1
ATOM 1713 C CA . ALA A 1 206 ? -23.456 11.412 13.181 1.00 93.81 206 ALA A CA 1
ATOM 1714 C C . ALA A 1 206 ? -22.042 12.002 13.379 1.00 93.81 206 ALA A C 1
ATOM 1716 O O . ALA A 1 206 ? -21.346 12.309 12.401 1.00 93.81 206 ALA A O 1
ATOM 1717 N N . ARG A 1 207 ? -21.563 12.114 14.625 1.00 92.94 207 ARG A N 1
ATOM 1718 C CA . ARG A 1 207 ? -20.164 12.449 14.921 1.00 92.94 207 ARG A CA 1
ATOM 1719 C C . ARG A 1 207 ? -19.283 11.250 14.595 1.00 92.94 207 ARG A C 1
ATOM 1721 O O . ARG A 1 207 ? -19.618 10.106 14.894 1.00 92.94 207 ARG A O 1
ATOM 1728 N N . ARG A 1 208 ? -18.138 11.523 13.966 1.00 93.31 208 ARG A N 1
ATOM 1729 C CA . ARG A 1 208 ? -17.193 10.500 13.502 1.00 93.31 208 ARG A CA 1
ATOM 1730 C C . ARG A 1 208 ? -15.925 10.530 14.339 1.00 93.31 208 ARG A C 1
ATOM 1732 O O . ARG A 1 208 ? -15.225 11.540 14.371 1.00 93.31 208 ARG A O 1
ATOM 1739 N N . TYR A 1 209 ? -15.597 9.395 14.934 1.00 91.44 209 TYR A N 1
ATOM 1740 C CA . TYR A 1 209 ? -14.358 9.167 15.665 1.00 91.44 209 TYR A CA 1
ATOM 1741 C C . TYR A 1 209 ? -13.520 8.160 14.900 1.00 91.44 209 TYR A C 1
ATOM 1743 O O . TYR A 1 209 ? -14.043 7.187 14.361 1.00 91.44 209 TYR A O 1
ATOM 1751 N N . PHE A 1 210 ? -12.215 8.385 14.827 1.00 92.50 210 PHE A N 1
ATOM 1752 C CA . PHE A 1 210 ? -11.331 7.439 14.171 1.00 92.50 210 PHE A CA 1
ATOM 1753 C C . PHE A 1 210 ? -9.969 7.396 14.840 1.00 92.50 210 PHE A C 1
ATOM 1755 O O . PHE A 1 210 ? -9.450 8.402 15.325 1.00 92.50 210 PHE A O 1
ATOM 1762 N N . LYS A 1 211 ? -9.365 6.213 14.820 1.00 94.25 211 LYS A N 1
ATOM 1763 C CA . LYS A 1 211 ? -7.976 6.014 15.216 1.00 94.25 211 LYS A CA 1
ATOM 1764 C C . LYS A 1 211 ? -7.306 5.111 14.199 1.00 94.25 211 LYS A C 1
ATOM 1766 O O . LYS A 1 211 ? -7.890 4.135 13.731 1.00 94.25 211 LYS A O 1
ATOM 1771 N N . GLN A 1 212 ? -6.083 5.480 13.839 1.00 95.62 212 GLN A N 1
ATOM 1772 C CA . GLN A 1 212 ? -5.311 4.793 12.818 1.00 95.62 212 GLN A CA 1
ATOM 1773 C C . GLN A 1 212 ? -4.020 4.233 13.385 1.00 95.62 212 GLN A C 1
ATOM 1775 O O . GLN A 1 212 ? -3.346 4.881 14.187 1.00 95.62 212 GLN A O 1
ATOM 1780 N N . SER A 1 213 ? -3.664 3.050 12.904 1.00 95.50 213 SER A N 1
ATOM 1781 C CA . SER A 1 213 ? -2.420 2.367 13.224 1.00 95.50 213 SER A CA 1
ATOM 1782 C C . SER A 1 213 ? -1.813 1.820 11.935 1.00 95.50 213 SER A C 1
ATOM 1784 O O . SER A 1 213 ? -2.522 1.245 11.109 1.00 95.50 213 SER A O 1
ATOM 1786 N N . GLU A 1 214 ? -0.522 2.065 11.709 1.00 96.31 214 GLU A N 1
ATOM 1787 C CA . GLU A 1 214 ? 0.160 1.562 10.513 1.00 96.31 214 GLU A CA 1
ATOM 1788 C C . GLU A 1 214 ? 0.340 0.046 10.611 1.00 96.31 214 GLU A C 1
ATOM 1790 O O . GLU A 1 214 ? 0.811 -0.465 11.626 1.00 96.31 214 GLU A O 1
ATOM 1795 N N . ILE A 1 215 ? 0.045 -0.649 9.515 1.00 96.44 215 ILE A N 1
ATOM 1796 C CA . ILE A 1 215 ? 0.431 -2.042 9.311 1.00 96.44 215 ILE A CA 1
ATOM 1797 C C . ILE A 1 215 ? 1.417 -2.134 8.151 1.00 96.44 215 ILE A C 1
ATOM 1799 O O . ILE A 1 215 ? 1.330 -1.400 7.164 1.00 96.44 215 ILE A O 1
ATOM 1803 N N . VAL A 1 216 ? 2.370 -3.055 8.258 1.00 96.62 216 VAL A N 1
ATOM 1804 C CA . VAL A 1 216 ? 3.333 -3.302 7.183 1.00 96.62 216 VAL A CA 1
ATOM 1805 C C . VAL A 1 216 ? 2.885 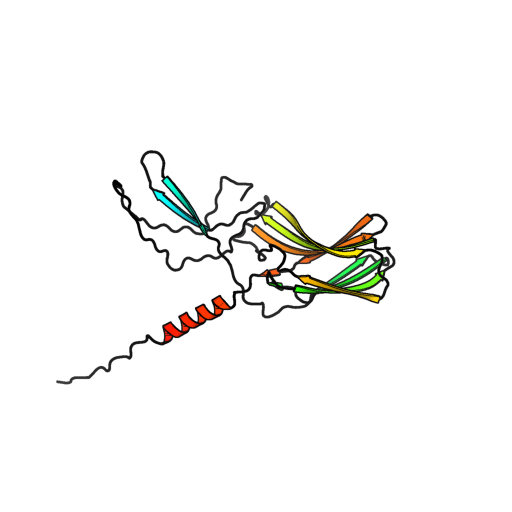-4.512 6.382 1.00 96.62 216 VAL A C 1
ATOM 1807 O O . VAL A 1 216 ? 2.794 -5.618 6.913 1.00 96.62 216 VAL A O 1
ATOM 1810 N N . LEU A 1 217 ? 2.654 -4.310 5.092 1.00 96.88 217 LEU A N 1
ATOM 1811 C CA . LEU A 1 217 ? 2.341 -5.373 4.152 1.00 96.88 217 LEU A CA 1
ATOM 1812 C C . LEU A 1 217 ? 3.609 -5.835 3.435 1.00 96.88 217 LEU A C 1
ATOM 1814 O O . LEU A 1 217 ? 4.430 -5.017 3.018 1.00 96.88 217 LEU A O 1
ATOM 1818 N N . TYR A 1 218 ? 3.781 -7.143 3.268 1.00 95.81 218 TYR A N 1
ATOM 1819 C CA . TYR A 1 218 ? 4.914 -7.709 2.536 1.00 95.81 218 TYR A CA 1
ATOM 1820 C C . TYR A 1 218 ? 4.498 -8.860 1.623 1.00 95.81 218 TYR A C 1
ATOM 1822 O O . TYR A 1 218 ? 3.488 -9.530 1.836 1.00 95.81 218 TYR A O 1
ATOM 1830 N N . ARG A 1 219 ? 5.296 -9.112 0.586 1.00 95.06 219 ARG A N 1
ATOM 1831 C CA . ARG A 1 219 ? 5.096 -10.255 -0.303 1.00 95.06 219 ARG A CA 1
ATOM 1832 C C . ARG A 1 219 ? 5.932 -11.429 0.186 1.00 95.06 219 ARG A C 1
ATOM 1834 O O . ARG A 1 219 ? 7.159 -11.358 0.196 1.00 95.06 219 ARG A O 1
ATOM 1841 N N . GLN A 1 220 ? 5.261 -12.500 0.588 1.00 92.81 220 GLN A N 1
ATOM 1842 C CA . GLN A 1 220 ? 5.918 -13.756 0.930 1.00 92.81 220 GLN A CA 1
ATOM 1843 C C . GLN A 1 220 ? 6.407 -14.452 -0.345 1.00 92.81 220 GLN A C 1
ATOM 1845 O O . GLN A 1 220 ? 5.742 -14.398 -1.383 1.00 92.81 220 GLN A O 1
ATOM 1850 N N . GLN A 1 221 ? 7.577 -15.083 -0.267 1.00 89.06 221 GLN A N 1
ATOM 1851 C CA . GLN A 1 221 ? 8.102 -15.895 -1.359 1.00 89.06 221 GLN A CA 1
ATOM 1852 C C . GLN A 1 221 ? 7.210 -17.132 -1.577 1.00 89.06 221 GLN A C 1
ATOM 1854 O O . GLN A 1 221 ? 6.852 -17.779 -0.592 1.00 89.06 221 GLN A O 1
ATOM 1859 N N . PRO A 1 222 ? 6.842 -17.472 -2.827 1.00 84.19 222 PRO A N 1
ATOM 1860 C CA . PRO A 1 222 ? 6.128 -18.711 -3.122 1.00 84.19 222 PRO A CA 1
ATOM 1861 C C . PRO A 1 222 ? 6.959 -19.928 -2.705 1.00 84.19 222 PRO A C 1
ATOM 1863 O O . PRO A 1 222 ? 8.174 -19.937 -2.914 1.00 84.19 222 PRO A O 1
ATOM 1866 N N . GLU A 1 223 ? 6.314 -20.963 -2.170 1.00 76.44 223 GLU A N 1
ATOM 1867 C CA . GLU A 1 223 ? 6.997 -22.196 -1.747 1.00 76.44 223 GLU A CA 1
ATOM 1868 C C . GLU A 1 223 ? 7.724 -22.881 -2.917 1.00 76.44 223 GLU A C 1
ATOM 1870 O O . GLU A 1 223 ? 8.874 -23.295 -2.774 1.00 76.44 223 GLU A O 1
ATOM 1875 N N . ASP A 1 224 ? 7.138 -22.858 -4.116 1.00 67.81 224 ASP A N 1
ATOM 1876 C CA . ASP A 1 224 ? 7.756 -23.398 -5.336 1.00 67.81 224 ASP A CA 1
ATOM 1877 C C . ASP A 1 224 ? 9.092 -22.714 -5.677 1.00 67.81 224 ASP A C 1
ATOM 1879 O O . ASP A 1 224 ? 10.039 -23.343 -6.156 1.00 67.81 224 ASP A O 1
ATOM 1883 N N . ALA A 1 225 ? 9.211 -21.415 -5.382 1.00 61.75 225 ALA A N 1
ATOM 1884 C CA . ALA A 1 225 ? 10.439 -20.661 -5.619 1.00 61.75 225 ALA A CA 1
ATOM 1885 C C . ALA A 1 225 ? 11.548 -21.018 -4.612 1.00 61.75 225 ALA A C 1
ATOM 1887 O O . ALA A 1 225 ? 12.731 -20.884 -4.933 1.00 61.75 225 ALA A O 1
ATOM 1888 N N . LEU A 1 226 ? 11.191 -21.487 -3.409 1.00 60.00 226 LEU A N 1
ATOM 1889 C CA . LEU A 1 226 ? 12.153 -21.997 -2.427 1.00 60.00 226 LEU A CA 1
ATOM 1890 C C . LEU A 1 226 ? 12.737 -23.345 -2.881 1.00 60.00 226 LEU A C 1
ATOM 1892 O O . LEU A 1 226 ? 13.940 -23.565 -2.728 1.00 60.00 226 LEU A O 1
ATOM 1896 N N . ALA A 1 227 ? 11.925 -24.200 -3.511 1.00 57.41 227 ALA A N 1
ATOM 1897 C CA . ALA A 1 227 ? 12.364 -25.490 -4.051 1.00 57.41 227 ALA A CA 1
ATOM 1898 C C . ALA A 1 227 ? 13.350 -25.337 -5.230 1.00 57.41 227 ALA A C 1
ATOM 1900 O O . ALA A 1 227 ? 14.390 -26.000 -5.272 1.00 57.41 227 ALA A O 1
ATOM 1901 N N . LEU A 1 228 ? 13.090 -24.396 -6.147 1.00 55.44 228 LEU A N 1
ATOM 1902 C CA . LEU A 1 228 ? 13.989 -24.076 -7.271 1.00 55.44 228 LEU A CA 1
ATOM 1903 C C . LEU A 1 228 ? 15.342 -23.491 -6.817 1.00 55.44 228 LEU A C 1
ATOM 1905 O O . LEU A 1 228 ? 16.384 -23.793 -7.408 1.00 55.44 228 LEU A O 1
ATOM 1909 N N . GLY A 1 229 ? 15.351 -22.691 -5.744 1.00 52.88 229 GLY A N 1
ATOM 1910 C CA . GLY A 1 229 ? 16.576 -22.128 -5.161 1.00 52.88 229 GLY A CA 1
ATOM 1911 C C . GLY A 1 229 ? 17.463 -23.158 -4.448 1.00 52.88 229 GLY A C 1
ATOM 1912 O O . GLY A 1 229 ? 18.678 -22.972 -4.348 1.00 52.88 229 GLY A O 1
ATOM 1913 N N . GLN A 1 230 ? 16.884 -24.263 -3.969 1.00 47.28 230 GLN A N 1
ATOM 1914 C CA . GLN A 1 230 ? 17.641 -25.372 -3.381 1.00 47.28 230 GLN A CA 1
ATOM 1915 C C . GLN A 1 230 ? 18.286 -26.260 -4.455 1.00 47.28 230 GLN A C 1
ATOM 1917 O O . GLN A 1 230 ? 19.444 -26.649 -4.301 1.00 47.28 230 GLN A O 1
ATOM 1922 N N . GLN A 1 231 ? 17.611 -26.503 -5.584 1.00 42.75 231 GLN A N 1
ATOM 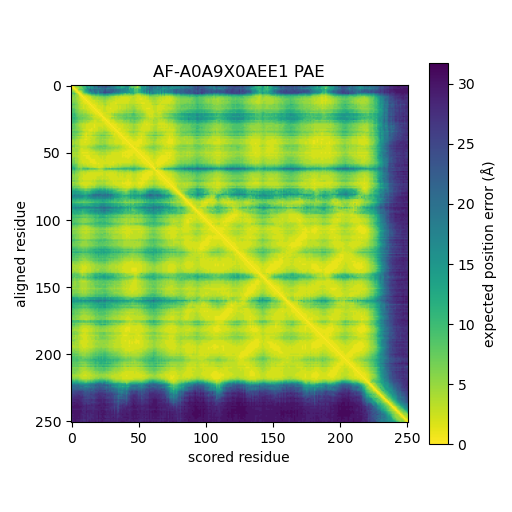1923 C CA . GLN A 1 231 ? 18.185 -27.280 -6.694 1.00 42.75 231 GLN A CA 1
ATOM 1924 C C . GLN A 1 231 ? 19.408 -26.602 -7.330 1.00 42.75 231 GLN A C 1
ATOM 1926 O O . GLN A 1 231 ? 20.394 -27.271 -7.639 1.00 42.75 231 GLN A O 1
ATOM 1931 N N . THR A 1 232 ? 19.402 -25.272 -7.456 1.00 46.03 232 THR A N 1
ATOM 1932 C CA . THR A 1 232 ? 20.554 -24.518 -7.986 1.00 46.03 232 THR A CA 1
ATOM 1933 C C . THR A 1 232 ? 21.765 -24.540 -7.049 1.00 46.03 232 THR A C 1
ATOM 1935 O O . THR A 1 232 ? 22.899 -24.550 -7.525 1.00 46.03 232 THR A O 1
ATOM 1938 N N . LYS A 1 233 ? 21.560 -24.619 -5.726 1.00 41.47 233 LYS A N 1
ATOM 1939 C CA . LYS A 1 233 ? 22.658 -24.779 -4.754 1.00 41.47 233 LYS A CA 1
ATOM 1940 C C . LYS A 1 233 ? 23.252 -26.191 -4.748 1.00 41.47 233 LYS A C 1
ATOM 1942 O O . LYS A 1 233 ? 24.460 -26.326 -4.587 1.00 41.47 233 LYS A O 1
ATOM 1947 N N . ILE A 1 234 ? 22.435 -27.225 -4.956 1.00 45.16 234 ILE A N 1
ATOM 1948 C CA . ILE A 1 234 ? 22.897 -28.625 -4.984 1.00 45.16 234 ILE A CA 1
ATOM 1949 C C . ILE A 1 234 ? 23.659 -28.930 -6.285 1.00 45.16 234 ILE A C 1
ATOM 1951 O O . ILE A 1 234 ? 24.698 -29.586 -6.249 1.00 45.16 234 ILE A O 1
ATOM 1955 N N . ALA A 1 235 ? 23.222 -28.384 -7.425 1.00 42.38 235 ALA A N 1
ATOM 1956 C CA . ALA A 1 235 ? 23.923 -28.553 -8.701 1.00 42.38 235 ALA A CA 1
ATOM 1957 C C . ALA A 1 235 ? 25.319 -27.888 -8.727 1.00 42.38 235 ALA A C 1
ATOM 1959 O O . ALA A 1 235 ? 26.219 -28.388 -9.397 1.00 42.38 235 ALA A O 1
ATOM 1960 N N . GLY A 1 236 ? 25.529 -26.806 -7.965 1.00 40.19 236 GLY A N 1
ATOM 1961 C CA . GLY A 1 236 ? 26.828 -26.126 -7.854 1.00 40.19 236 GLY A CA 1
ATOM 1962 C C . GLY A 1 236 ? 27.859 -26.827 -6.958 1.00 40.19 236 GLY A C 1
ATOM 1963 O O . GLY A 1 236 ? 29.038 -26.488 -7.017 1.00 40.19 236 GLY A O 1
ATOM 1964 N N . ALA 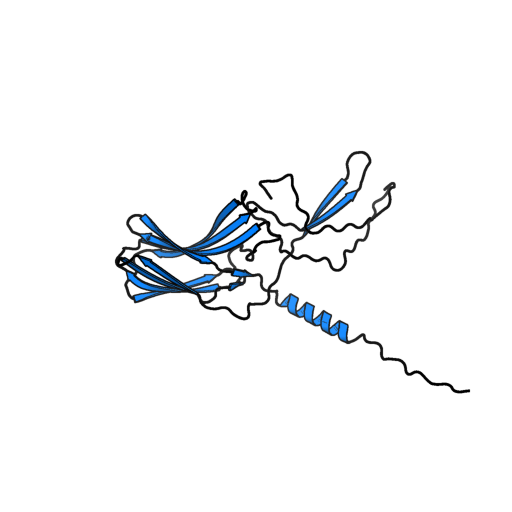A 1 237 ? 27.449 -27.806 -6.142 1.00 43.00 237 ALA A N 1
ATOM 1965 C CA . ALA A 1 237 ? 28.348 -28.534 -5.242 1.00 43.00 237 ALA A CA 1
ATOM 1966 C C . ALA A 1 237 ? 29.003 -29.771 -5.892 1.00 43.00 237 ALA A C 1
ATOM 1968 O O . ALA A 1 237 ? 30.001 -30.274 -5.381 1.00 43.00 237 ALA A O 1
ATOM 1969 N N . HIS A 1 238 ? 28.480 -30.252 -7.026 1.00 41.97 238 HIS A N 1
ATOM 1970 C CA . HIS A 1 238 ? 28.952 -31.480 -7.682 1.00 41.97 238 HIS A CA 1
ATOM 1971 C C . HIS A 1 238 ? 29.926 -31.266 -8.855 1.00 41.97 238 HIS A C 1
ATOM 1973 O O . HIS A 1 238 ? 30.315 -32.238 -9.498 1.00 41.97 238 HIS A O 1
ATOM 1979 N N . SER A 1 239 ? 30.381 -30.036 -9.122 1.00 43.00 239 SER A N 1
ATOM 1980 C CA . SER A 1 239 ? 31.310 -29.736 -10.225 1.00 43.00 239 SER A CA 1
ATOM 1981 C C . SER A 1 239 ? 32.632 -29.101 -9.772 1.00 43.00 239 SER A C 1
ATOM 1983 O O . SER A 1 239 ? 33.109 -28.152 -10.394 1.00 43.00 239 SER A O 1
ATOM 1985 N N . ALA A 1 240 ? 33.239 -29.602 -8.693 1.00 40.31 240 ALA A N 1
ATOM 1986 C CA . ALA A 1 240 ? 34.636 -29.299 -8.376 1.00 40.31 240 ALA A CA 1
ATOM 1987 C C . ALA A 1 240 ? 35.546 -30.386 -8.988 1.00 40.31 240 ALA A C 1
ATOM 1989 O O . ALA A 1 240 ? 35.403 -31.556 -8.625 1.00 40.31 240 ALA A O 1
ATOM 1990 N N . PRO A 1 241 ? 36.468 -30.060 -9.915 1.00 40.34 241 PRO A N 1
ATOM 1991 C CA . PRO A 1 241 ? 37.423 -31.038 -10.421 1.00 40.34 241 PRO A CA 1
ATOM 1992 C C . PRO A 1 241 ? 38.483 -31.334 -9.349 1.00 40.34 241 PRO A C 1
ATOM 1994 O O . PRO A 1 241 ? 39.032 -30.426 -8.724 1.00 40.34 241 PRO A O 1
ATOM 1997 N N . SER A 1 242 ? 38.766 -32.620 -9.136 1.00 41.34 242 SER A N 1
ATOM 1998 C CA . SER A 1 242 ? 39.805 -33.103 -8.218 1.00 41.34 242 SER A CA 1
ATOM 1999 C C . SER A 1 242 ? 41.191 -32.574 -8.631 1.00 41.34 242 SER A C 1
ATOM 2001 O O . SER A 1 242 ? 41.516 -32.629 -9.820 1.00 41.34 242 SER A O 1
ATOM 2003 N N . PRO A 1 243 ? 42.043 -32.096 -7.703 1.00 40.09 243 PRO A N 1
ATOM 2004 C CA . PRO A 1 243 ? 43.368 -31.599 -8.056 1.00 40.09 243 PRO A CA 1
ATOM 2005 C C . PRO A 1 243 ? 44.273 -32.764 -8.485 1.00 40.09 243 PRO A C 1
ATOM 2007 O O . PRO A 1 243 ? 44.442 -33.749 -7.766 1.00 40.09 243 PRO A O 1
ATOM 2010 N N . ALA A 1 244 ? 44.832 -32.654 -9.690 1.00 39.81 244 ALA A N 1
ATOM 2011 C CA . ALA A 1 244 ? 45.754 -33.624 -10.262 1.00 39.81 244 ALA A CA 1
ATOM 2012 C C . ALA A 1 244 ? 47.064 -33.693 -9.457 1.00 39.81 244 ALA A C 1
ATOM 2014 O O . ALA A 1 244 ? 47.700 -32.677 -9.176 1.00 39.81 244 ALA A O 1
ATOM 2015 N N . ALA A 1 245 ? 47.478 -34.914 -9.116 1.00 38.72 245 ALA A N 1
ATOM 2016 C CA . ALA A 1 245 ? 48.736 -35.204 -8.444 1.00 38.72 245 ALA A CA 1
ATOM 2017 C C . ALA A 1 245 ? 49.940 -34.868 -9.346 1.00 38.72 245 ALA A C 1
ATOM 2019 O O . ALA A 1 245 ? 50.151 -35.495 -10.385 1.00 38.72 245 ALA A O 1
ATOM 2020 N N . GLN A 1 246 ? 50.758 -33.901 -8.927 1.00 38.94 246 GLN A N 1
ATOM 2021 C CA . GLN A 1 246 ? 52.060 -33.620 -9.531 1.00 38.94 246 GLN A CA 1
ATOM 2022 C C . GLN A 1 246 ? 53.030 -34.773 -9.234 1.00 38.94 246 GLN A C 1
ATOM 2024 O O . GLN A 1 246 ? 53.523 -34.923 -8.116 1.00 38.94 246 GLN A O 1
ATOM 2029 N N . LYS A 1 247 ? 53.337 -35.587 -10.250 1.00 39.91 247 LYS A N 1
ATOM 2030 C CA . LYS A 1 247 ? 54.498 -36.485 -10.220 1.00 39.91 247 LYS A CA 1
ATOM 2031 C C . LYS A 1 247 ? 55.771 -35.660 -10.419 1.00 39.91 247 LYS A C 1
ATOM 2033 O O . LYS A 1 247 ? 56.017 -35.141 -11.503 1.00 39.91 247 LYS A O 1
ATOM 2038 N N . ARG A 1 248 ? 56.590 -35.580 -9.365 1.00 38.00 248 ARG A N 1
ATOM 2039 C CA . ARG A 1 248 ? 58.023 -35.262 -9.446 1.00 38.00 248 ARG A CA 1
ATOM 2040 C C . ARG A 1 248 ? 58.701 -36.278 -10.367 1.00 38.00 248 ARG A C 1
ATOM 2042 O O . ARG A 1 248 ? 58.611 -37.475 -10.108 1.00 38.00 248 ARG A O 1
ATOM 2049 N N . ILE A 1 249 ? 59.412 -35.801 -11.383 1.00 39.66 249 ILE A N 1
ATOM 2050 C CA . ILE A 1 249 ? 60.442 -36.579 -12.073 1.00 39.66 249 ILE A CA 1
ATOM 2051 C C . ILE A 1 249 ? 61.758 -35.852 -11.823 1.00 39.66 249 ILE A C 1
ATOM 2053 O O . ILE A 1 249 ? 61.920 -34.692 -12.189 1.00 39.66 249 ILE A O 1
ATOM 2057 N N . SER A 1 250 ? 62.647 -36.540 -11.119 1.00 37.38 250 SER A N 1
ATOM 2058 C CA . SER A 1 250 ? 64.057 -36.216 -10.962 1.00 37.38 250 SER A CA 1
ATOM 2059 C C . SER A 1 250 ? 64.856 -36.893 -12.073 1.00 37.38 250 SER A C 1
ATOM 2061 O O . SER A 1 250 ? 64.749 -38.112 -12.221 1.00 37.38 250 SER A O 1
ATOM 2063 N N . ALA A 1 251 ? 65.671 -36.116 -12.778 1.00 40.69 251 ALA A N 1
ATOM 2064 C CA . ALA A 1 251 ? 66.995 -36.483 -13.275 1.00 40.69 251 ALA A CA 1
ATOM 2065 C C . ALA A 1 251 ? 67.766 -35.180 -13.514 1.00 40.69 251 ALA A C 1
ATOM 2067 O O . ALA A 1 251 ? 67.175 -34.282 -14.156 1.00 40.69 251 ALA A O 1
#

Nearest PDB structures (foldseek):
  7blq-assembly1_J  TM=9.815E-01  e=7.306E-30  Thermochaetoides thermophila DSM 1495
  2r51-assembly1_A  TM=9.747E-01  e=2.377E-24  unclassified
  7blo-assembly1_J  TM=9.808E-01  e=9.277E-24  Homo sapiens
  3lh9-assembly2_B  TM=9.663E-01  e=1.746E-23  Mus musculus
  6vac-assembly1_B  TM=9.667E-01  e=1.659E-20  Mus musculus

InterPro domains:
  IPR014752 Arrestin-like, C-terminal domain superfamily [G3DSA:2.60.40.640] (1-78)
  IPR014752 Arrestin-like, C-terminal domain superfamily [G3DSA:2.60.40.640] (80-249)
  IPR028934 Vacuolar protein sorting protein 26 related [PF03643] (1-205)
  IPR028934 Vacuolar protein sorting protein 26 related [PTHR12233] (1-223)

Organism: NCBI:txid352851

Foldseek 3Di:
DQVCVPDDDDPDDDDDDFDDDDDDPDDDDGDDDDPPDDPPDFFDDDDRDGDWDWDWDWDDDPPDIDIDIDTDGDADADDPDPDFAKDWDWDDDPPAFTKIKIWGGQEAEQFGKTKIKIATQDHNFKWAWKWKWKKKWKWFADPPPIDIDIDTQDIGTQDGTGDDHGDMGIDIGGNNVTPDDFWADCVVVGMTIWIKIKIWIAGPVRDIDIDIDTGGYGHHDDPVVVVVVVVVVVVVVPPDDDDDDDDDDDD

Mean predicted aligned error: 9.23 Å

Radius of gyration: 27.6 Å; Cα contacts (8 Å, |Δi|>4): 434; chains: 1; bounding box: 93×58×77 Å

pLDDT: mean 87.64, std 16.36, range [37.38, 98.25]

Sequence (251 aa):
MFYDRGNHYEFLSLGQELAAPGDLQHPQAYDFNFKNVEKQYESYNGINVKLRYFIKVTVSRRMADVIREKDLWVFSYRIPPEMNSSIKMDVGIEDCLHIEFEYSKSKYHLKDVIVGRIYFLLVRLKIKHMELSIIRRETTGTPPNQYNESETLVRFEIMDGSPSRGETIPIRLFLGGFDLTPTFREVNKKYSTRYYLSLVLIDEDARRYFKQSEIVLYRQQPEDALALGQQTKIAGAHSAPSPAAQKRISA

Solvent-accessible surface area (backbone atoms only — not comparable to full-atom values): 15535 Å² total; per-residue (Å²): 68,67,92,42,75,86,56,81,83,81,91,76,86,88,87,79,91,81,72,78,97,80,86,82,92,65,95,81,87,76,89,82,84,81,77,88,74,84,74,93,62,50,51,42,83,60,91,57,44,70,46,80,46,65,50,76,50,74,52,82,50,98,80,70,60,50,74,49,77,46,82,49,87,44,84,60,68,44,78,83,68,94,74,63,55,60,45,77,47,80,48,71,43,88,100,33,34,29,35,41,40,36,31,58,52,43,61,41,44,52,64,36,67,53,42,32,37,38,36,28,75,38,62,73,59,61,34,38,38,34,33,44,27,39,33,41,38,41,36,38,51,49,85,91,65,56,45,78,47,76,44,77,78,42,81,42,80,73,48,81,51,60,77,56,65,74,42,71,49,82,40,78,48,69,35,62,86,50,97,69,72,56,50,39,75,55,50,90,70,38,33,30,34,44,37,28,45,33,46,36,38,29,31,78,85,68,51,77,48,74,53,73,47,77,38,42,35,35,37,65,66,59,70,71,59,54,56,58,57,51,53,58,56,57,63,66,67,76,72,73,82,80,83,79,82,81,78,85,81,90,130